Protein AF-A0A9X0D881-F1 (afdb_monomer)

Foldseek 3Di:
DDDDDDDPPPPPPPPPPLPLAQWDKDWFKWKFFLLQPADAPGQTWFDDAWFIFGRDDPPDLRRIWMKIWHWDADPNDTWIKIWTQTPVQWTWFADPPQQFITTHHDPDGPVPDRDPVVCCVPPQRRMWTFAALDVPHLKTFTWRSDDPATFTWFAHNNRHTDRRRPDDGPDSRGIIGMD

Structure (mmCIF, N/CA/C/O backbone):
data_AF-A0A9X0D881-F1
#
_entry.id   AF-A0A9X0D881-F1
#
loop_
_atom_site.group_PDB
_atom_site.id
_atom_site.type_symbol
_atom_site.label_atom_id
_atom_site.label_alt_id
_atom_site.label_comp_id
_atom_site.label_asym_id
_atom_site.label_entity_id
_atom_site.label_seq_id
_atom_site.pdbx_PDB_ins_code
_atom_site.Cartn_x
_atom_site.Cartn_y
_atom_site.Cartn_z
_atom_site.occupancy
_atom_site.B_iso_or_equiv
_atom_site.auth_seq_id
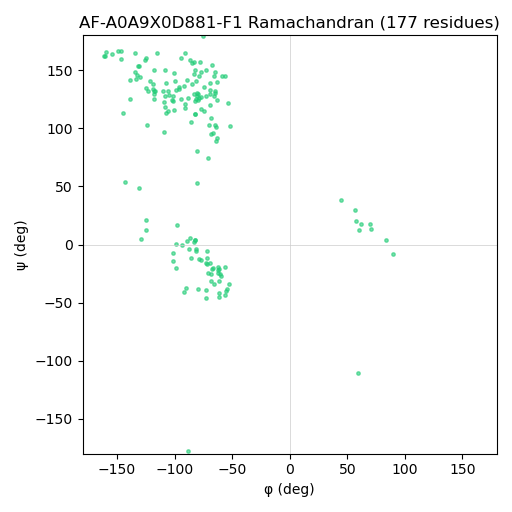_atom_site.auth_comp_id
_atom_site.auth_asym_id
_atom_site.auth_atom_id
_atom_site.pdbx_PDB_model_num
ATOM 1 N N . MET A 1 1 ? 51.582 -43.879 -13.935 1.00 40.81 1 MET A N 1
ATOM 2 C CA . MET A 1 1 ? 51.213 -42.459 -14.083 1.00 40.81 1 MET A CA 1
ATOM 3 C C . MET A 1 1 ? 49.811 -42.409 -14.650 1.00 40.81 1 MET A C 1
ATOM 5 O O . MET A 1 1 ? 49.608 -42.836 -15.779 1.00 40.81 1 MET A O 1
ATOM 9 N N . GLU A 1 2 ? 48.855 -42.000 -13.819 1.00 33.28 2 GLU A N 1
ATOM 10 C CA . GLU A 1 2 ? 47.549 -41.492 -14.251 1.00 33.28 2 GLU A CA 1
ATOM 11 C C . GLU A 1 2 ? 47.730 -40.155 -14.975 1.00 33.28 2 GLU A C 1
ATOM 13 O O . GLU A 1 2 ? 48.651 -39.425 -14.622 1.00 33.28 2 GLU A O 1
ATOM 18 N N . VAL A 1 3 ? 46.798 -39.806 -15.869 1.00 34.75 3 VAL A N 1
ATOM 19 C CA . VAL A 1 3 ? 45.919 -38.643 -15.642 1.00 34.75 3 VAL A CA 1
ATOM 20 C C . VAL A 1 3 ? 44.540 -38.968 -16.230 1.00 34.75 3 VAL A C 1
ATOM 22 O O . VAL A 1 3 ? 44.390 -39.129 -17.440 1.00 34.75 3 VAL A O 1
ATOM 25 N N . LYS A 1 4 ? 43.529 -39.098 -15.365 1.00 35.69 4 LYS A N 1
ATOM 26 C CA . LYS A 1 4 ? 42.112 -39.071 -15.750 1.00 35.69 4 LYS A CA 1
ATOM 27 C C . LYS A 1 4 ? 41.702 -37.611 -15.925 1.00 35.69 4 LYS A C 1
ATOM 29 O O . LYS A 1 4 ? 41.938 -36.800 -15.035 1.00 35.69 4 LYS A O 1
ATOM 34 N N . HIS A 1 5 ? 41.081 -37.287 -17.054 1.00 36.72 5 HIS A N 1
ATOM 35 C CA . HIS A 1 5 ? 40.406 -36.007 -17.232 1.00 36.72 5 HIS A CA 1
ATOM 36 C C . HIS A 1 5 ? 39.153 -35.981 -16.353 1.00 36.72 5 HIS A C 1
ATOM 38 O O . HIS A 1 5 ? 38.143 -36.601 -16.678 1.00 36.72 5 HIS A O 1
ATOM 44 N N . THR A 1 6 ? 39.237 -35.276 -15.230 1.00 34.41 6 THR A N 1
ATOM 45 C CA . THR A 1 6 ? 38.077 -34.911 -14.419 1.00 34.41 6 THR A CA 1
ATOM 46 C C . THR A 1 6 ? 37.459 -33.665 -15.039 1.00 34.41 6 THR A C 1
ATOM 48 O O . THR A 1 6 ? 38.072 -32.600 -15.061 1.00 34.41 6 THR A O 1
ATOM 51 N N . THR A 1 7 ? 36.263 -33.804 -15.599 1.00 37.78 7 THR A N 1
ATOM 52 C CA . THR A 1 7 ? 35.436 -32.675 -16.021 1.00 37.78 7 THR A CA 1
ATOM 53 C C . THR A 1 7 ? 34.980 -31.946 -14.757 1.00 37.78 7 THR A C 1
ATOM 55 O O . THR A 1 7 ? 34.187 -32.485 -13.988 1.00 37.78 7 THR A O 1
ATOM 58 N N . GLU A 1 8 ? 35.519 -30.752 -14.499 1.00 37.03 8 GLU A N 1
ATOM 59 C CA . GLU A 1 8 ? 35.014 -29.867 -13.448 1.00 37.03 8 GLU A CA 1
ATOM 60 C C . GLU A 1 8 ? 33.589 -29.439 -13.808 1.00 37.03 8 GLU A C 1
ATOM 62 O O . GLU A 1 8 ? 33.369 -28.545 -14.628 1.00 37.03 8 GLU A O 1
ATOM 67 N N . ASN A 1 9 ? 32.610 -30.084 -13.178 1.00 39.31 9 ASN A N 1
ATOM 68 C CA . ASN A 1 9 ? 31.270 -29.539 -13.060 1.00 39.31 9 ASN A CA 1
ATOM 69 C C . ASN A 1 9 ? 31.380 -28.330 -12.122 1.00 39.31 9 ASN A C 1
ATOM 71 O O . ASN A 1 9 ? 31.396 -28.472 -10.900 1.00 39.31 9 ASN A O 1
ATOM 75 N N . LYS A 1 10 ? 31.527 -27.130 -12.692 1.00 38.00 10 LYS A N 1
ATOM 76 C CA . LYS A 1 10 ? 31.297 -25.879 -11.965 1.00 38.00 10 LYS A CA 1
ATOM 77 C C . LYS A 1 10 ? 29.796 -25.745 -11.727 1.00 38.00 10 LYS A C 1
ATOM 79 O O . LYS A 1 10 ? 29.130 -24.939 -12.369 1.00 38.00 10 LYS A O 1
ATOM 84 N N . ASP A 1 11 ? 29.284 -26.539 -10.791 1.00 41.41 11 ASP A N 1
ATOM 85 C CA . ASP A 1 11 ? 28.086 -26.180 -10.047 1.00 41.41 11 ASP A CA 1
ATOM 86 C C . ASP A 1 11 ? 28.449 -24.926 -9.252 1.00 41.41 11 ASP A C 1
ATOM 88 O O . ASP A 1 11 ? 28.987 -24.975 -8.145 1.00 41.41 11 ASP A O 1
ATOM 92 N N . THR A 1 12 ? 28.239 -23.767 -9.873 1.00 42.84 12 THR A N 1
ATOM 93 C CA . THR A 1 12 ? 28.229 -22.492 -9.176 1.00 42.84 12 THR A CA 1
ATOM 94 C C . THR A 1 12 ? 27.065 -22.535 -8.201 1.00 42.84 12 THR A C 1
ATOM 96 O O . THR A 1 12 ? 25.928 -22.199 -8.526 1.00 42.84 12 THR A O 1
ATOM 99 N N . VAL A 1 13 ? 27.358 -22.977 -6.979 1.00 44.69 13 VAL A N 1
ATOM 100 C CA . VAL A 1 13 ? 26.517 -22.734 -5.814 1.00 44.69 13 VAL A CA 1
ATOM 101 C C . VAL A 1 13 ? 26.277 -21.226 -5.780 1.00 44.69 13 VAL A C 1
ATOM 103 O O . VAL A 1 13 ? 27.169 -20.455 -5.429 1.00 44.69 13 VAL A O 1
ATOM 106 N N . ARG A 1 14 ? 25.090 -20.784 -6.212 1.00 41.22 14 ARG A N 1
ATOM 107 C CA . ARG A 1 14 ? 24.616 -19.428 -5.946 1.00 41.22 14 ARG A CA 1
ATOM 108 C C . ARG A 1 14 ? 24.408 -19.354 -4.444 1.00 41.22 14 ARG A C 1
ATOM 110 O O . ARG A 1 14 ? 23.382 -19.792 -3.931 1.00 41.22 14 ARG A O 1
ATOM 117 N N . ILE A 1 15 ? 25.414 -18.852 -3.745 1.00 47.34 15 ILE A N 1
ATOM 118 C CA . ILE A 1 15 ? 25.256 -18.404 -2.372 1.00 47.34 15 ILE A CA 1
ATOM 119 C C . ILE A 1 15 ? 24.295 -17.215 -2.458 1.00 47.34 15 ILE A C 1
ATOM 121 O O . ILE A 1 15 ? 24.667 -16.149 -2.936 1.00 47.34 15 ILE A O 1
ATOM 125 N N . ILE A 1 16 ? 23.029 -17.422 -2.095 1.00 48.31 16 ILE A N 1
ATOM 126 C CA . ILE A 1 16 ? 22.075 -16.328 -1.909 1.00 48.31 16 ILE A CA 1
ATOM 127 C C . ILE A 1 16 ? 22.371 -15.771 -0.513 1.00 48.31 16 ILE A C 1
ATOM 129 O O . ILE A 1 16 ? 21.729 -16.169 0.452 1.00 48.31 16 ILE A O 1
ATOM 133 N N . ASP A 1 17 ? 23.402 -14.935 -0.373 1.00 56.41 17 ASP A N 1
ATOM 134 C CA . ASP A 1 17 ? 23.728 -14.290 0.913 1.00 56.41 17 ASP A CA 1
ATOM 135 C C . ASP A 1 17 ? 22.961 -12.972 1.140 1.00 56.41 17 ASP A C 1
ATOM 137 O O . ASP A 1 17 ? 23.190 -12.288 2.134 1.00 56.41 17 ASP A O 1
ATOM 141 N N . HIS A 1 18 ? 22.034 -12.627 0.237 1.00 54.06 18 HIS A N 1
ATOM 142 C CA . HIS A 1 18 ? 21.266 -11.376 0.230 1.00 54.06 18 HIS A CA 1
ATOM 143 C C . HIS A 1 18 ? 22.107 -10.086 0.123 1.00 54.06 18 HIS A C 1
ATOM 145 O O . HIS A 1 18 ? 21.544 -9.004 0.283 1.00 54.06 18 HIS A O 1
ATOM 151 N N . SER A 1 19 ? 23.405 -10.161 -0.200 1.00 59.12 19 SER A N 1
ATOM 152 C CA . SER A 1 19 ? 24.255 -8.974 -0.413 1.00 59.12 19 SER A 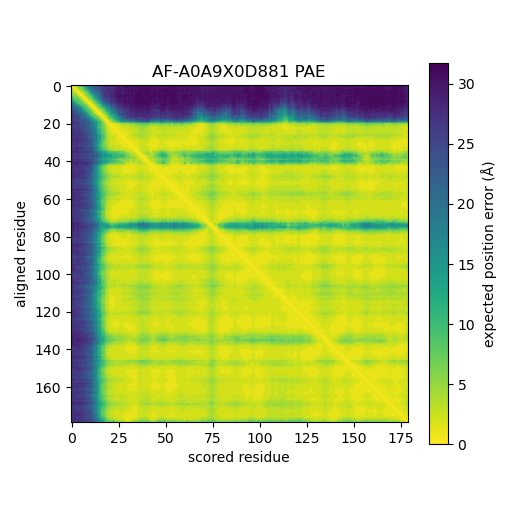CA 1
ATOM 153 C C . SER A 1 19 ? 23.788 -8.094 -1.579 1.00 59.12 19 SER A C 1
ATOM 155 O O . SER A 1 19 ? 23.996 -6.885 -1.543 1.00 59.12 19 SER A O 1
ATOM 157 N N . ASP A 1 20 ? 23.066 -8.675 -2.543 1.00 71.88 20 ASP A N 1
ATOM 158 C CA . ASP A 1 20 ? 22.513 -7.992 -3.721 1.00 71.88 20 ASP A CA 1
ATOM 159 C C . ASP A 1 20 ? 21.031 -7.586 -3.564 1.00 71.88 20 ASP A C 1
ATOM 161 O O . ASP A 1 20 ? 20.333 -7.352 -4.554 1.00 71.88 20 ASP A O 1
ATOM 165 N N . ARG A 1 21 ? 20.485 -7.562 -2.338 1.00 88.06 21 ARG A N 1
ATOM 166 C CA . ARG A 1 21 ? 19.074 -7.200 -2.133 1.00 88.06 21 ARG A CA 1
ATOM 167 C C . ARG A 1 21 ? 18.872 -5.683 -2.242 1.00 88.06 21 ARG A C 1
ATOM 169 O O . ARG A 1 21 ? 19.335 -4.930 -1.394 1.00 88.06 21 ARG A O 1
ATOM 176 N N . GLU A 1 22 ? 18.100 -5.252 -3.240 1.00 93.69 22 GLU A N 1
ATOM 177 C CA . GLU A 1 22 ? 17.806 -3.837 -3.547 1.00 93.69 22 GLU A CA 1
ATOM 178 C C . GLU A 1 22 ? 16.876 -3.167 -2.526 1.00 93.69 22 GLU A C 1
ATOM 180 O O . GLU A 1 22 ? 16.845 -1.947 -2.375 1.00 93.69 22 GLU A O 1
ATOM 185 N N . TRP A 1 23 ? 16.074 -3.975 -1.844 1.00 95.81 23 TRP A N 1
ATOM 186 C CA . TRP A 1 23 ? 15.029 -3.516 -0.945 1.00 95.81 23 TRP A CA 1
ATOM 187 C C . TRP A 1 23 ? 15.586 -3.104 0.424 1.00 95.81 23 TRP A C 1
ATOM 189 O O . TRP A 1 23 ? 16.144 -3.930 1.153 1.00 95.81 23 TRP A O 1
ATOM 199 N N . ASN A 1 24 ? 15.305 -1.871 0.837 1.00 95.44 24 ASN A N 1
ATOM 200 C CA . ASN A 1 24 ? 15.411 -1.431 2.225 1.00 95.44 24 ASN A CA 1
ATOM 201 C C . ASN A 1 24 ? 14.165 -1.883 3.004 1.00 95.44 24 ASN A C 1
ATOM 203 O O . ASN A 1 24 ? 13.044 -1.671 2.547 1.00 95.44 24 ASN A O 1
ATOM 207 N N . THR A 1 25 ? 14.349 -2.507 4.165 1.00 96.06 25 THR A N 1
ATOM 208 C CA . THR A 1 25 ? 13.253 -3.043 4.978 1.00 96.06 25 THR A CA 1
ATOM 209 C C . THR A 1 25 ? 13.196 -2.349 6.331 1.00 96.06 25 THR A C 1
ATOM 211 O O . THR A 1 25 ? 14.197 -2.327 7.044 1.00 96.06 25 THR A O 1
ATOM 214 N N . MET A 1 26 ? 12.016 -1.865 6.715 1.00 96.12 26 MET A N 1
ATOM 215 C CA . MET A 1 26 ? 11.744 -1.387 8.072 1.00 96.12 26 MET A CA 1
ATOM 216 C C . MET A 1 26 ? 10.643 -2.231 8.704 1.00 96.12 26 MET A C 1
ATOM 218 O O . MET A 1 26 ? 9.565 -2.368 8.132 1.00 96.12 26 MET A O 1
ATOM 222 N N . ASP A 1 27 ? 10.919 -2.795 9.877 1.00 95.81 27 ASP A N 1
ATOM 223 C CA . ASP A 1 27 ? 9.964 -3.587 10.652 1.00 95.81 27 ASP A CA 1
ATOM 224 C C . ASP A 1 27 ? 9.172 -2.719 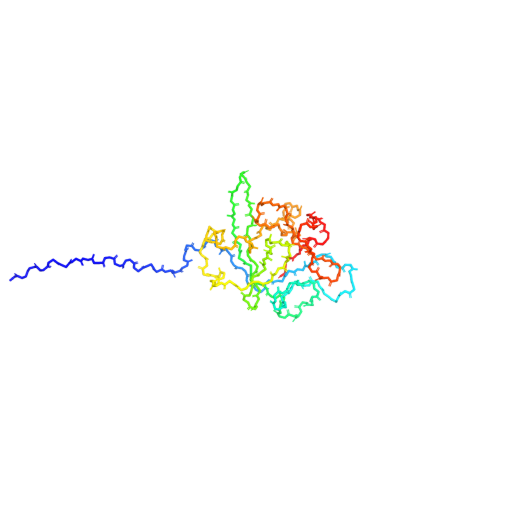11.643 1.00 95.81 27 ASP A C 1
ATOM 226 O O . ASP A 1 27 ? 9.577 -1.605 11.981 1.00 95.81 27 ASP A O 1
ATOM 230 N N . HIS A 1 28 ? 8.071 -3.274 12.159 1.00 95.00 28 HIS A N 1
ATOM 231 C CA . HIS A 1 28 ? 7.250 -2.694 13.234 1.00 95.00 28 HIS A CA 1
ATOM 232 C C . HIS A 1 28 ? 6.719 -1.281 12.945 1.00 95.00 28 HIS A C 1
ATOM 234 O O . HIS A 1 28 ? 6.501 -0.507 13.869 1.00 95.00 28 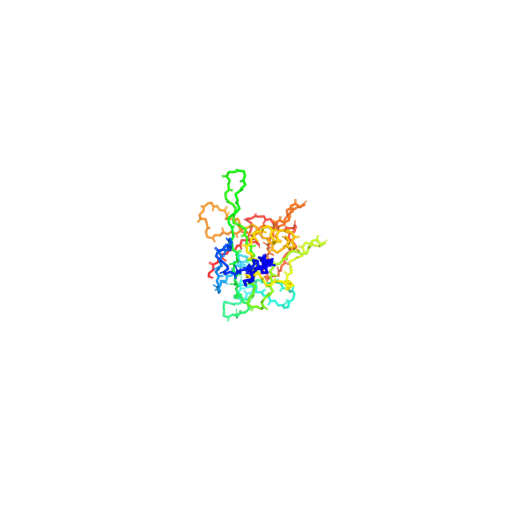HIS A O 1
ATOM 240 N N . GLN A 1 29 ? 6.497 -0.965 11.670 1.00 97.50 29 GLN A N 1
ATOM 241 C CA . GLN A 1 29 ? 5.918 0.300 11.233 1.00 97.50 29 GLN A CA 1
ATOM 242 C C . GLN A 1 29 ? 4.404 0.279 11.421 1.00 97.50 29 GLN A C 1
ATOM 244 O O . GLN A 1 29 ? 3.758 -0.748 11.192 1.00 97.50 29 GLN A O 1
ATOM 249 N N . GLN A 1 30 ? 3.824 1.418 11.769 1.00 97.94 30 GLN A N 1
ATOM 250 C CA . GLN A 1 30 ? 2.382 1.612 11.805 1.00 97.94 30 GLN A CA 1
ATOM 251 C C . GLN A 1 30 ? 1.973 2.676 10.789 1.00 97.94 30 GLN A C 1
ATOM 253 O O . GLN A 1 30 ? 2.565 3.748 10.716 1.00 97.94 30 GLN A O 1
ATOM 258 N N . LEU A 1 31 ? 0.945 2.379 9.994 1.00 98.12 31 LEU A N 1
ATOM 259 C CA . LEU A 1 31 ? 0.373 3.316 9.027 1.00 98.12 31 LEU A CA 1
ATOM 260 C C . LEU A 1 31 ? -0.912 3.897 9.601 1.00 98.12 31 LEU A C 1
ATOM 262 O O . LEU A 1 31 ? -1.825 3.141 9.936 1.00 98.12 31 LEU A O 1
ATOM 266 N N . VAL A 1 32 ? -0.991 5.220 9.704 1.00 97.69 32 VAL A N 1
ATOM 267 C CA . VAL A 1 32 ? -2.160 5.922 10.249 1.00 97.69 32 VAL A CA 1
ATOM 268 C C . VAL A 1 32 ? -2.867 6.642 9.114 1.00 97.69 32 VAL A C 1
ATOM 270 O O . VAL A 1 32 ? -2.244 7.440 8.423 1.00 97.69 32 VAL A O 1
ATOM 273 N N . SER A 1 33 ? -4.146 6.346 8.892 1.00 97.38 33 SER A N 1
ATOM 274 C CA . SER A 1 33 ? -4.977 7.078 7.933 1.00 97.38 33 SER A CA 1
ATOM 275 C C . SER A 1 33 ? -5.360 8.439 8.506 1.00 97.38 33 SER A C 1
ATOM 277 O O . SER A 1 33 ? -5.778 8.529 9.653 1.00 97.38 33 SER A O 1
ATOM 279 N N . MET A 1 34 ? -5.264 9.492 7.697 1.00 96.56 34 MET A N 1
ATOM 280 C CA . MET A 1 34 ? -5.608 10.857 8.108 1.00 96.56 34 MET A CA 1
ATOM 281 C C . MET A 1 34 ? -7.111 11.163 8.004 1.00 96.56 34 MET A C 1
ATOM 283 O O . MET A 1 34 ? -7.536 12.280 8.306 1.00 96.56 34 MET A O 1
ATOM 287 N N . ASN A 1 35 ? -7.950 10.199 7.605 1.00 95.00 35 ASN A N 1
ATOM 288 C CA . ASN A 1 35 ? -9.405 10.374 7.554 1.00 95.00 35 ASN A CA 1
ATOM 289 C C . ASN A 1 35 ? -10.057 10.212 8.941 1.00 95.00 35 ASN A C 1
ATOM 291 O O . ASN A 1 35 ? -10.986 9.429 9.139 1.00 95.00 35 ASN A O 1
ATOM 295 N N . GLU A 1 36 ? -9.552 10.969 9.916 1.00 89.25 36 GLU A N 1
ATOM 296 C CA . GLU A 1 36 ? -9.790 10.765 11.352 1.00 89.25 36 GLU A CA 1
ATOM 297 C C . GLU A 1 36 ? -11.114 11.353 11.868 1.00 89.25 36 GLU A C 1
ATOM 299 O O . GLU A 1 36 ? -11.413 11.349 13.057 1.00 89.25 36 GLU A O 1
ATOM 304 N N . THR A 1 37 ? -11.932 11.904 10.974 1.00 85.12 37 THR A N 1
ATOM 305 C CA . THR A 1 37 ? -13.134 12.668 11.351 1.00 85.12 37 THR A CA 1
ATOM 306 C C . THR A 1 37 ? -14.349 11.797 11.686 1.00 85.12 37 THR A C 1
ATOM 308 O O . THR A 1 37 ? -15.394 12.322 12.070 1.00 85.12 37 THR A O 1
ATOM 311 N N . GLY A 1 38 ? -14.236 10.477 11.527 1.00 81.88 38 GLY A N 1
ATOM 312 C CA . GLY A 1 38 ? -15.321 9.535 11.783 1.00 81.88 38 GLY A CA 1
ATOM 313 C C . GLY A 1 38 ? -15.422 9.026 13.223 1.00 81.88 38 GLY A C 1
ATOM 314 O O . GLY A 1 38 ? -14.657 9.421 14.098 1.00 81.88 38 GLY A O 1
ATOM 315 N N . PRO A 1 39 ? -16.383 8.125 13.494 1.00 87.00 39 PRO A N 1
ATOM 316 C CA . PRO A 1 39 ? -16.721 7.684 14.849 1.00 87.00 39 PRO A CA 1
ATOM 317 C C . PRO A 1 39 ? -15.804 6.579 15.405 1.00 87.00 39 PRO A C 1
ATOM 319 O O . PRO A 1 39 ? -16.084 6.041 16.479 1.00 87.00 39 PRO A O 1
ATOM 322 N N . VAL A 1 40 ? -14.761 6.173 14.675 1.00 90.94 40 VAL A N 1
ATOM 323 C CA . VAL A 1 40 ? -13.899 5.050 15.071 1.00 90.94 40 VAL A CA 1
ATOM 324 C C . VAL A 1 40 ? -12.837 5.474 16.080 1.00 90.94 40 VAL A C 1
ATOM 326 O O . VAL A 1 40 ? -12.393 6.613 16.108 1.00 90.94 40 VAL A O 1
ATOM 329 N N . GLN A 1 41 ? -12.442 4.538 16.944 1.00 84.56 41 GLN A N 1
ATO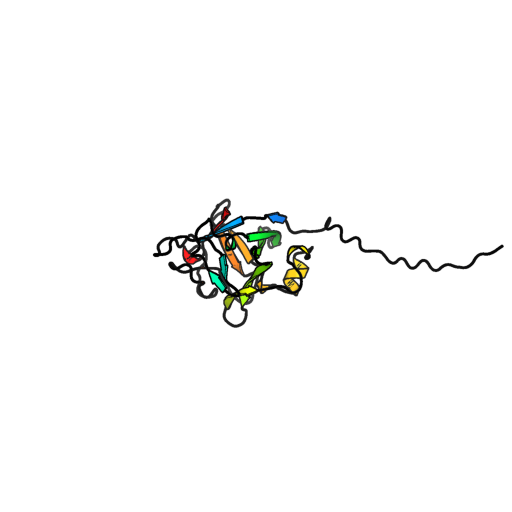M 330 C CA . GLN A 1 41 ? -11.552 4.823 18.077 1.00 84.56 41 GLN A CA 1
ATOM 331 C C . GLN A 1 41 ? -10.070 4.936 17.698 1.00 84.56 41 GLN A C 1
ATOM 333 O O . GLN A 1 41 ? -9.260 5.358 18.522 1.00 84.56 41 GLN A O 1
ATOM 338 N N . GLY A 1 42 ? -9.696 4.531 16.488 1.00 91.81 42 GLY A N 1
ATOM 339 C CA . GLY A 1 42 ? -8.343 4.674 15.977 1.00 91.81 42 GLY A CA 1
ATOM 340 C C . GLY A 1 42 ? -8.325 4.595 14.460 1.00 91.81 42 GLY A C 1
ATOM 341 O O . GLY A 1 42 ? -9.305 4.172 13.854 1.00 91.81 42 GLY A O 1
ATOM 342 N N . HIS A 1 43 ? -7.209 5.007 13.867 1.00 96.19 43 HIS A N 1
ATOM 343 C CA . HIS A 1 43 ? -7.052 5.135 12.416 1.00 96.19 43 HIS A CA 1
ATOM 344 C C . HIS A 1 43 ? -5.859 4.338 11.885 1.00 96.19 43 HIS A C 1
ATOM 346 O O . HIS A 1 43 ? -5.321 4.611 10.814 1.00 96.19 43 HIS A O 1
ATOM 352 N N . TYR A 1 44 ? -5.423 3.341 12.656 1.00 98.00 44 TYR A N 1
ATOM 353 C CA . TYR A 1 44 ? -4.280 2.511 12.316 1.00 98.00 44 TYR A CA 1
ATOM 354 C C . TYR A 1 44 ? -4.715 1.449 11.315 1.00 98.00 44 TYR A C 1
ATOM 356 O O . TYR A 1 44 ? -5.692 0.722 11.539 1.00 98.00 44 TYR A O 1
ATOM 364 N N . MET A 1 45 ? -3.982 1.361 10.209 1.00 98.31 45 MET A N 1
ATOM 365 C CA . MET A 1 45 ? -4.192 0.333 9.206 1.00 98.31 45 MET A CA 1
ATOM 366 C C . MET A 1 45 ? -3.912 -1.041 9.814 1.00 98.31 45 MET A C 1
ATOM 368 O O . MET A 1 45 ? -2.969 -1.201 10.585 1.00 98.31 45 MET A O 1
ATOM 372 N N . TRP A 1 46 ? -4.721 -2.039 9.481 1.00 98.25 46 TRP A N 1
ATOM 373 C CA . TRP A 1 46 ? -4.553 -3.415 9.933 1.00 98.25 46 TRP A CA 1
ATOM 374 C C . TRP A 1 46 ? -5.180 -4.400 8.949 1.00 98.25 46 TRP A C 1
ATOM 376 O O . TRP A 1 46 ? -5.970 -4.031 8.078 1.00 98.25 46 TRP A O 1
ATOM 386 N N . VAL A 1 47 ? -4.806 -5.670 9.090 1.00 98.44 47 VAL A N 1
ATOM 387 C CA . VAL A 1 47 ? -5.313 -6.767 8.262 1.00 98.44 47 VAL A CA 1
ATOM 388 C C . VAL A 1 47 ? -6.211 -7.681 9.088 1.00 98.44 47 VAL A C 1
ATOM 390 O O . VAL A 1 47 ? -5.817 -8.138 10.164 1.00 98.44 47 VAL A O 1
ATOM 393 N N . ASP A 1 48 ? -7.386 -8.007 8.547 1.00 96.94 48 ASP A N 1
ATOM 394 C CA . ASP A 1 48 ? -8.259 -9.057 9.067 1.00 96.94 48 ASP A CA 1
ATOM 395 C C . ASP A 1 48 ? -8.575 -10.097 7.992 1.00 96.94 48 ASP A C 1
ATOM 397 O O . ASP A 1 48 ? -9.369 -9.877 7.074 1.00 96.94 48 ASP A O 1
ATOM 401 N N . GLY A 1 49 ? -7.908 -11.249 8.075 1.00 95.94 49 GLY A N 1
ATOM 402 C CA . GLY A 1 49 ? -8.005 -12.278 7.046 1.00 95.94 49 GLY A CA 1
ATOM 403 C C . GLY A 1 49 ? -7.549 -11.750 5.683 1.00 95.94 49 GLY A C 1
ATOM 404 O O . GLY A 1 49 ? -6.366 -11.511 5.478 1.00 95.94 49 GLY A O 1
ATOM 405 N N . LYS A 1 50 ? -8.490 -11.597 4.744 1.00 97.12 50 LYS A N 1
ATOM 406 C CA . LYS A 1 50 ? -8.234 -11.089 3.381 1.00 97.12 50 LYS A CA 1
ATOM 407 C C . LYS A 1 50 ? -8.558 -9.602 3.212 1.00 97.12 50 LYS A C 1
ATOM 409 O O . LYS A 1 50 ? -8.424 -9.082 2.107 1.00 97.12 50 LYS A O 1
ATOM 414 N N . SER A 1 51 ? -9.005 -8.935 4.268 1.00 97.88 51 SER A N 1
ATOM 415 C CA . SER A 1 51 ? -9.456 -7.547 4.229 1.00 97.88 51 SER A CA 1
ATOM 416 C C . SER A 1 51 ? -8.453 -6.628 4.918 1.00 97.88 51 SER A C 1
ATOM 418 O O . SER A 1 51 ? -7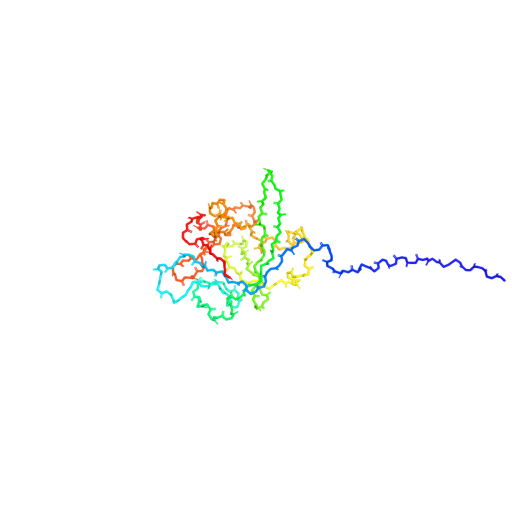.750 -7.039 5.843 1.00 97.88 51 SER A O 1
ATOM 420 N N . VAL A 1 52 ? -8.397 -5.379 4.460 1.00 98.44 52 VAL A N 1
ATOM 421 C CA . VAL A 1 52 ? -7.564 -4.317 5.033 1.00 98.44 52 VAL A CA 1
ATOM 422 C C . VAL A 1 52 ? -8.486 -3.206 5.516 1.00 98.44 52 VAL A C 1
ATOM 424 O O . VAL A 1 52 ? -9.384 -2.804 4.782 1.00 98.44 52 VAL A O 1
ATOM 427 N N . PHE A 1 53 ? -8.260 -2.712 6.726 1.00 98.19 53 PHE A N 1
ATOM 428 C CA . PHE A 1 53 ? -9.047 -1.650 7.357 1.00 98.19 53 PHE A CA 1
ATOM 429 C C . PHE A 1 53 ? -8.117 -0.616 7.989 1.00 98.19 53 PHE A C 1
ATOM 431 O O . PHE A 1 53 ? -6.950 -0.910 8.225 1.00 98.19 53 PHE A O 1
ATOM 438 N N . ALA A 1 54 ? -8.642 0.560 8.323 1.00 97.56 54 ALA A N 1
ATOM 439 C CA . ALA A 1 54 ? -7.943 1.629 9.035 1.00 97.56 54 ALA A CA 1
ATOM 440 C C . ALA A 1 54 ? -8.776 2.164 10.209 1.00 97.56 54 ALA A C 1
ATOM 442 O O . ALA A 1 54 ? -8.986 3.364 10.343 1.00 97.56 54 ALA A O 1
ATOM 443 N N . ASN A 1 55 ? -9.298 1.258 11.038 1.00 97.00 55 ASN A N 1
ATOM 444 C CA . ASN A 1 55 ? -10.099 1.582 12.226 1.00 97.00 55 ASN A CA 1
ATOM 445 C C . ASN A 1 55 ? -9.558 0.969 13.531 1.00 97.00 55 ASN A C 1
ATOM 447 O O . ASN A 1 55 ? -10.257 0.932 14.547 1.00 97.00 55 ASN A O 1
ATOM 451 N N . ALA A 1 56 ? -8.328 0.447 13.512 1.00 97.06 56 ALA A N 1
ATOM 452 C CA . ALA A 1 56 ? -7.704 -0.109 14.705 1.00 97.06 56 ALA A CA 1
ATOM 453 C C . ALA A 1 56 ? -7.058 0.982 15.566 1.00 97.06 56 ALA A C 1
ATOM 455 O O . ALA A 1 56 ? -6.677 2.049 15.088 1.00 97.06 56 ALA A O 1
ATOM 456 N N . ILE A 1 57 ? -6.893 0.673 16.851 1.00 96.44 57 ILE A N 1
ATOM 457 C CA . ILE A 1 57 ? -6.089 1.453 17.797 1.00 96.44 57 ILE A CA 1
ATOM 458 C C . ILE A 1 57 ? -4.614 1.027 17.749 1.00 96.44 57 ILE A C 1
ATOM 460 O O . ILE A 1 57 ? -4.303 -0.106 17.376 1.00 96.44 57 ILE A O 1
ATOM 464 N N . SER A 1 58 ? -3.714 1.902 18.202 1.00 94.25 58 SER A N 1
ATOM 465 C CA . SER A 1 58 ? -2.255 1.706 18.128 1.00 94.25 58 SER A CA 1
ATOM 466 C C . SER A 1 58 ? -1.731 0.461 18.849 1.00 94.25 58 SER A C 1
ATOM 468 O O . SER A 1 58 ? -0.704 -0.087 18.467 1.00 94.25 58 SER A O 1
ATOM 470 N N . THR A 1 59 ? -2.421 -0.016 19.886 1.00 95.50 59 THR A N 1
ATOM 471 C CA . THR A 1 59 ? -2.000 -1.190 20.668 1.00 95.50 59 THR A CA 1
ATOM 472 C C . THR A 1 59 ? -2.368 -2.524 20.013 1.00 95.50 59 THR A C 1
ATOM 474 O O . THR A 1 59 ? -1.983 -3.581 20.514 1.00 95.50 59 THR A O 1
ATOM 477 N N . ASN A 1 60 ? -3.102 -2.509 18.895 1.00 95.62 60 ASN A N 1
ATOM 478 C CA . ASN A 1 60 ? -3.437 -3.716 18.150 1.00 95.62 60 ASN A CA 1
ATOM 479 C C . ASN A 1 60 ? -2.211 -4.217 17.371 1.00 95.62 60 ASN A C 1
ATOM 481 O O . ASN A 1 60 ? -1.768 -3.581 16.421 1.00 95.62 60 ASN A O 1
ATOM 485 N N . ASN A 1 61 ? -1.693 -5.397 17.708 1.00 95.50 61 ASN A N 1
ATOM 486 C CA . ASN A 1 61 ? -0.524 -5.990 17.047 1.00 95.50 61 ASN A CA 1
ATOM 487 C C . ASN A 1 61 ? -0.721 -6.298 15.545 1.00 95.50 61 ASN A C 1
ATOM 489 O O . ASN A 1 61 ? 0.263 -6.413 14.809 1.00 95.50 61 ASN A O 1
ATOM 493 N N . LYS A 1 62 ? -1.969 -6.390 15.064 1.00 97.31 62 LYS A N 1
ATOM 494 C CA . LYS A 1 62 ? -2.293 -6.523 13.634 1.00 97.31 62 LYS A CA 1
ATOM 495 C C . LYS A 1 62 ? -2.055 -5.231 12.843 1.00 97.31 62 LYS A C 1
ATOM 497 O O . LYS A 1 62 ? -2.193 -5.252 11.624 1.00 97.31 62 LYS A O 1
ATOM 502 N N . THR A 1 63 ? -1.710 -4.128 13.507 1.00 97.94 63 THR A N 1
ATOM 503 C CA . THR A 1 63 ? -1.348 -2.852 12.861 1.00 97.94 63 THR A CA 1
ATOM 504 C C . THR A 1 63 ? 0.133 -2.747 12.511 1.00 97.94 63 THR A C 1
ATOM 506 O O . THR A 1 63 ? 0.550 -1.761 11.916 1.00 97.94 63 THR A O 1
ATOM 509 N N . LEU A 1 64 ? 0.937 -3.744 12.890 1.00 98.19 64 LEU A N 1
ATOM 510 C CA . LEU A 1 64 ? 2.367 -3.753 12.617 1.00 98.19 64 LEU A CA 1
ATOM 511 C C . LEU A 1 64 ? 2.621 -4.224 11.187 1.00 98.19 64 LEU A C 1
ATOM 513 O O . LEU A 1 64 ? 2.208 -5.320 10.796 1.00 98.19 64 LEU A O 1
ATOM 517 N N . PHE A 1 65 ? 3.337 -3.400 10.436 1.00 98.44 65 PHE A N 1
ATOM 518 C CA . PHE A 1 65 ? 3.789 -3.679 9.087 1.00 98.44 65 PHE A CA 1
ATOM 519 C C . PHE A 1 65 ? 5.310 -3.689 9.018 1.00 98.44 65 PHE A C 1
ATOM 521 O O . PHE A 1 65 ? 6.017 -2.983 9.737 1.00 98.44 65 PHE A O 1
ATOM 528 N N . LYS A 1 66 ? 5.800 -4.493 8.092 1.00 98.00 66 LYS A N 1
ATOM 529 C CA . LYS A 1 66 ? 7.125 -4.411 7.525 1.00 98.00 66 LYS A CA 1
ATOM 530 C C . LYS A 1 66 ? 7.000 -3.763 6.150 1.00 98.00 66 LYS A C 1
ATOM 532 O O . LYS A 1 66 ? 6.226 -4.219 5.307 1.00 98.00 66 LYS A O 1
ATOM 537 N N . THR A 1 67 ? 7.731 -2.680 5.926 1.00 97.81 67 THR A N 1
ATOM 538 C CA . THR A 1 67 ? 7.751 -1.981 4.638 1.00 97.81 67 THR A CA 1
ATOM 539 C C . THR A 1 67 ? 9.016 -2.360 3.883 1.00 97.81 67 THR A C 1
ATOM 541 O O . THR A 1 67 ? 10.118 -2.267 4.417 1.00 97.81 67 THR A O 1
ATOM 544 N N . HIS A 1 68 ? 8.872 -2.801 2.634 1.00 97.94 68 HIS A N 1
ATOM 545 C CA . HIS A 1 68 ? 10.002 -3.038 1.734 1.00 97.94 68 HIS A CA 1
ATOM 546 C C . HIS A 1 68 ? 10.020 -1.945 0.689 1.00 97.94 68 HIS A C 1
ATOM 548 O O . HIS A 1 68 ? 9.104 -1.882 -0.123 1.00 97.94 68 HIS A O 1
ATOM 554 N N . THR A 1 69 ? 11.043 -1.101 0.710 1.00 97.50 69 THR A N 1
ATOM 555 C CA . THR A 1 69 ? 11.137 0.088 -0.134 1.00 97.50 69 THR A CA 1
ATOM 556 C C . THR A 1 69 ? 12.350 0.012 -1.047 1.00 97.50 69 THR A C 1
ATOM 558 O O . THR A 1 69 ? 13.435 -0.372 -0.616 1.00 97.50 69 THR A O 1
ATOM 561 N N . VAL A 1 70 ? 12.180 0.416 -2.298 1.00 96.81 70 VAL A N 1
ATOM 562 C CA . VAL A 1 70 ? 13.252 0.566 -3.284 1.00 96.81 70 VAL A CA 1
ATOM 563 C C . VAL A 1 70 ? 13.074 1.898 -4.011 1.00 96.81 70 VAL A C 1
ATOM 565 O O . VAL A 1 70 ? 11.951 2.386 -4.162 1.00 96.81 70 VAL A O 1
ATOM 568 N N . LEU A 1 71 ? 14.183 2.511 -4.423 1.00 95.19 71 LEU A N 1
ATOM 569 C CA . LEU A 1 71 ? 14.155 3.712 -5.251 1.00 95.19 71 LEU A CA 1
ATOM 570 C C . LEU A 1 71 ? 14.181 3.308 -6.723 1.00 95.19 71 LEU A C 1
ATOM 572 O O . LEU A 1 71 ? 15.150 2.721 -7.195 1.00 95.19 71 LEU A O 1
ATOM 576 N N . GLU A 1 72 ? 13.119 3.646 -7.440 1.00 93.19 72 GLU A N 1
ATOM 577 C CA . GLU A 1 72 ? 13.051 3.562 -8.894 1.00 93.19 72 GLU A CA 1
ATOM 578 C C . GLU A 1 72 ? 13.374 4.940 -9.478 1.00 93.19 72 GLU A C 1
ATOM 580 O O . GLU A 1 72 ? 12.898 5.954 -8.972 1.00 93.19 72 GLU A O 1
ATOM 585 N N . PHE A 1 73 ? 14.203 4.992 -10.518 1.00 87.75 73 PHE A N 1
ATOM 586 C CA . PHE A 1 73 ? 14.524 6.233 -11.217 1.00 87.75 73 PHE A CA 1
ATOM 587 C C . PHE A 1 73 ? 13.848 6.227 -12.583 1.00 87.75 73 PHE A C 1
ATOM 589 O O . PHE A 1 73 ? 14.155 5.371 -13.412 1.00 87.75 73 PHE A O 1
ATOM 596 N N . ASP A 1 74 ? 12.951 7.182 -12.804 1.00 82.31 74 ASP A N 1
ATOM 597 C CA . ASP A 1 74 ? 12.242 7.369 -14.067 1.00 82.31 74 ASP A CA 1
ATOM 598 C C . ASP A 1 74 ? 12.150 8.862 -14.395 1.00 82.31 74 ASP A C 1
ATOM 600 O O . ASP A 1 74 ? 12.012 9.685 -13.496 1.00 82.31 74 ASP A O 1
ATOM 604 N N . GLU A 1 75 ? 12.292 9.224 -15.670 1.00 77.75 75 GLU A N 1
ATOM 605 C CA . GLU A 1 75 ? 12.174 10.609 -16.166 1.00 77.75 75 GLU A CA 1
ATOM 606 C C . GLU A 1 75 ? 12.894 11.685 -15.313 1.00 77.75 75 GLU A C 1
ATOM 608 O O . GLU A 1 75 ? 12.417 12.806 -15.146 1.00 77.75 75 GLU A O 1
ATOM 613 N N . ALA A 1 76 ? 14.082 11.359 -14.792 1.00 79.44 76 ALA A N 1
ATOM 614 C CA . ALA A 1 76 ? 14.894 12.211 -13.911 1.00 79.44 76 ALA A CA 1
ATOM 615 C C . ALA A 1 76 ? 14.360 12.431 -12.477 1.00 79.44 76 ALA A C 1
ATOM 617 O O . ALA A 1 76 ? 14.880 13.285 -11.753 1.00 79.44 76 ALA A O 1
ATOM 618 N N . ILE A 1 77 ? 13.381 11.640 -12.038 1.00 85.31 77 ILE A N 1
ATOM 619 C CA . ILE A 1 77 ? 12.771 11.688 -10.707 1.00 85.31 77 ILE A CA 1
ATOM 620 C C . ILE A 1 77 ? 12.943 10.332 -10.008 1.00 85.31 77 ILE A C 1
ATOM 622 O O . ILE A 1 77 ? 12.834 9.266 -10.613 1.00 85.31 77 ILE A O 1
ATOM 626 N N . PHE A 1 78 ? 13.229 10.368 -8.704 1.00 88.38 78 PHE A N 1
ATOM 627 C CA . PHE A 1 78 ? 13.225 9.170 -7.867 1.00 88.38 78 PHE A CA 1
ATOM 628 C C . PHE A 1 78 ? 11.829 8.917 -7.300 1.00 88.38 78 PHE A C 1
ATOM 630 O O . PHE A 1 78 ? 11.261 9.767 -6.611 1.00 88.38 78 PHE A O 1
ATOM 637 N N . HIS A 1 79 ? 11.317 7.715 -7.527 1.00 92.38 79 HIS A N 1
ATOM 638 C CA . HIS A 1 79 ? 10.078 7.211 -6.964 1.00 92.38 79 HIS A CA 1
ATOM 639 C C . HIS A 1 79 ? 10.377 6.187 -5.869 1.00 92.38 79 HIS A C 1
ATOM 641 O O . HIS A 1 79 ? 11.167 5.264 -6.060 1.00 92.38 79 HIS A O 1
ATOM 647 N N . GLN A 1 80 ? 9.721 6.324 -4.716 1.00 95.75 80 GLN A N 1
ATOM 648 C CA . GLN A 1 80 ? 9.731 5.280 -3.693 1.00 95.75 80 GLN A CA 1
ATOM 649 C C . GLN A 1 80 ? 8.679 4.235 -4.052 1.00 95.75 80 GLN A C 1
ATOM 651 O O . GLN A 1 80 ? 7.483 4.522 -4.004 1.00 95.75 80 GLN A O 1
ATOM 656 N N . VAL A 1 81 ? 9.122 3.030 -4.403 1.00 98.00 81 VAL A N 1
ATOM 657 C CA . VAL A 1 81 ? 8.244 1.875 -4.611 1.00 98.00 81 VAL A CA 1
ATOM 658 C C . VAL A 1 81 ? 8.258 1.025 -3.350 1.00 98.00 81 VAL A C 1
ATOM 660 O O . VAL A 1 81 ? 9.325 0.746 -2.807 1.00 98.00 81 VAL A O 1
ATOM 663 N N . VAL A 1 82 ? 7.082 0.617 -2.879 1.00 98.44 82 VAL A N 1
ATOM 664 C CA . VAL A 1 82 ? 6.906 -0.064 -1.599 1.00 98.44 82 VAL A CA 1
ATOM 665 C C . VAL A 1 82 ? 6.003 -1.295 -1.703 1.00 98.44 82 VAL A C 1
ATOM 667 O O . VAL A 1 82 ? 4.993 -1.281 -2.408 1.00 98.44 82 VAL A O 1
ATOM 670 N N . MET A 1 83 ? 6.357 -2.344 -0.955 1.00 98.56 83 MET A N 1
ATOM 671 C CA . MET A 1 83 ? 5.452 -3.423 -0.542 1.00 98.56 83 MET A CA 1
ATOM 672 C C . MET A 1 83 ? 5.134 -3.291 0.948 1.00 98.56 83 MET A C 1
ATOM 674 O O . MET A 1 83 ? 6.028 -3.025 1.756 1.00 98.56 83 MET A O 1
ATOM 678 N N . LEU A 1 84 ? 3.873 -3.525 1.309 1.00 98.56 84 LEU A N 1
ATOM 679 C CA . LEU A 1 84 ? 3.377 -3.439 2.683 1.00 98.56 84 LEU A CA 1
ATOM 680 C C . LEU A 1 84 ? 3.062 -4.847 3.200 1.00 98.56 84 LEU A C 1
ATOM 682 O O . LEU A 1 84 ? 1.988 -5.375 2.919 1.00 98.56 84 LEU A O 1
ATOM 686 N N . GLU A 1 85 ? 3.992 -5.461 3.931 1.00 98.50 85 GLU A N 1
ATOM 687 C CA . GLU A 1 85 ? 3.818 -6.778 4.559 1.00 98.50 85 GLU A CA 1
ATOM 688 C C . GLU A 1 85 ? 3.264 -6.593 5.976 1.00 98.50 85 GLU A C 1
ATOM 690 O O . GLU A 1 85 ? 3.873 -5.937 6.810 1.00 98.50 85 GLU A O 1
ATOM 695 N N . ASN A 1 86 ? 2.100 -7.154 6.279 1.00 98.00 86 ASN A N 1
ATOM 696 C CA . ASN A 1 86 ? 1.546 -7.155 7.628 1.00 98.00 86 ASN A CA 1
ATOM 697 C C . ASN A 1 86 ? 2.227 -8.217 8.507 1.00 98.00 86 ASN A C 1
ATOM 699 O O . ASN A 1 86 ? 2.701 -9.228 7.999 1.00 98.00 86 ASN A O 1
ATOM 703 N N . SER A 1 87 ? 2.197 -8.058 9.834 1.00 94.25 87 SER A N 1
ATOM 704 C CA . SER A 1 87 ? 2.728 -9.045 10.792 1.00 94.25 87 SER A CA 1
ATOM 705 C C . SER A 1 87 ? 2.124 -10.455 10.667 1.00 94.25 87 SER A C 1
ATOM 707 O O . SER A 1 87 ? 2.737 -11.427 11.104 1.00 94.25 87 SER A O 1
ATOM 709 N N . SER A 1 88 ? 0.956 -10.592 10.030 1.00 93.94 88 SER A N 1
ATOM 710 C CA . SER A 1 88 ? 0.367 -11.883 9.639 1.00 93.94 88 SER A CA 1
ATOM 711 C C . SER A 1 88 ? 1.078 -12.595 8.473 1.00 93.94 88 SER A C 1
ATOM 713 O O . SER A 1 88 ? 0.783 -13.760 8.211 1.00 93.94 88 SER A O 1
ATOM 715 N N . GLY A 1 89 ? 1.989 -11.920 7.766 1.00 95.38 89 GLY A N 1
ATOM 716 C CA . GLY A 1 89 ? 2.684 -12.396 6.564 1.00 95.38 89 GLY A CA 1
ATOM 717 C C . GLY A 1 89 ? 1.967 -12.081 5.244 1.00 95.38 89 GLY A C 1
ATOM 718 O O . GLY A 1 89 ? 2.533 -12.295 4.172 1.00 95.38 89 GLY A O 1
ATOM 719 N N . SER A 1 90 ? 0.735 -11.564 5.290 1.00 97.81 90 SER A N 1
ATOM 720 C CA . SER A 1 90 ? 0.023 -11.096 4.096 1.00 97.81 90 SER A CA 1
ATOM 721 C C . SER A 1 90 ? 0.537 -9.731 3.637 1.00 97.81 90 SER A C 1
ATOM 723 O O . SER A 1 90 ? 0.885 -8.888 4.459 1.00 97.81 90 SER A O 1
ATOM 725 N N . VAL A 1 91 ? 0.508 -9.474 2.330 1.00 98.62 91 VAL A N 1
ATOM 726 C CA . VAL A 1 91 ? 0.780 -8.149 1.759 1.00 98.62 91 VAL A CA 1
ATOM 727 C C . VAL A 1 91 ? -0.512 -7.425 1.403 1.00 98.62 91 VAL A C 1
ATOM 729 O O . VAL A 1 91 ? -1.488 -8.059 0.995 1.00 98.62 91 VAL A O 1
ATOM 732 N N . VAL A 1 92 ? -0.518 -6.098 1.519 1.00 98.81 92 VAL A N 1
ATOM 733 C CA . VAL A 1 92 ? -1.575 -5.267 0.925 1.00 98.81 92 VAL A CA 1
ATOM 734 C C . VAL A 1 92 ? -1.430 -5.314 -0.594 1.00 98.81 92 VAL A C 1
ATOM 736 O O . VAL A 1 92 ? -0.330 -5.159 -1.120 1.00 98.81 92 VAL A O 1
ATOM 739 N N . ALA A 1 93 ? -2.531 -5.536 -1.303 1.00 98.69 93 ALA A N 1
ATOM 740 C CA . ALA A 1 93 ? -2.570 -5.579 -2.757 1.00 98.69 93 ALA A CA 1
ATOM 741 C C . ALA A 1 93 ? -3.899 -5.036 -3.292 1.00 98.69 93 ALA A C 1
ATOM 743 O O . ALA A 1 93 ? -4.875 -4.894 -2.553 1.00 98.69 93 ALA A O 1
ATOM 744 N N . ILE A 1 94 ? -3.941 -4.762 -4.594 1.00 98.69 94 ILE A N 1
ATOM 745 C CA . ILE A 1 94 ? -5.166 -4.371 -5.296 1.00 98.69 94 ILE A CA 1
ATOM 746 C C . ILE A 1 94 ? -5.686 -5.534 -6.140 1.00 98.69 94 ILE A C 1
ATOM 748 O O . ILE A 1 94 ? -4.962 -6.107 -6.955 1.00 98.69 94 ILE A O 1
ATOM 752 N N . ASN A 1 95 ? -6.964 -5.869 -5.993 1.00 97.88 95 ASN A N 1
ATOM 753 C CA . ASN A 1 95 ? -7.626 -6.769 -6.924 1.00 97.88 95 ASN A CA 1
ATOM 754 C C . ASN A 1 95 ? -7.785 -6.075 -8.287 1.00 97.88 95 ASN A C 1
ATOM 756 O O . ASN A 1 95 ? -8.421 -5.029 -8.393 1.00 97.88 95 ASN A O 1
ATOM 760 N N . LYS A 1 96 ? -7.203 -6.654 -9.342 1.00 96.06 96 LYS A N 1
ATOM 761 C CA . LYS A 1 96 ? -7.210 -6.066 -10.692 1.00 96.06 96 LYS A CA 1
ATOM 762 C C . LYS A 1 96 ? -8.600 -6.050 -11.330 1.00 96.06 96 LYS A C 1
ATOM 764 O O . LYS A 1 96 ? -8.836 -5.212 -12.197 1.00 96.06 96 LYS A O 1
ATOM 769 N N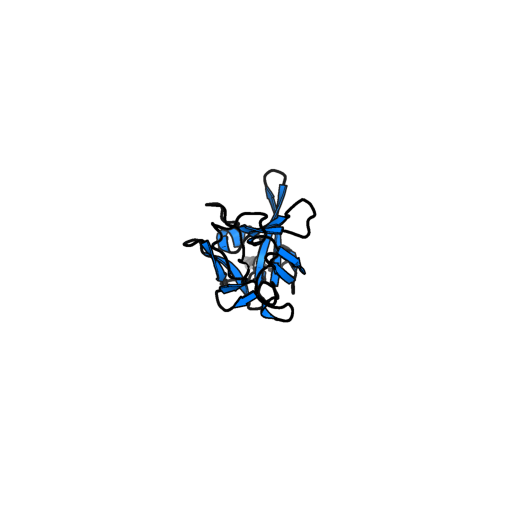 . ASP A 1 97 ? -9.483 -6.954 -10.909 1.00 96.06 97 ASP A N 1
ATOM 770 C CA . ASP A 1 97 ? -10.790 -7.152 -11.538 1.00 96.06 97 ASP A CA 1
ATOM 771 C C . ASP A 1 97 ? -11.814 -6.099 -11.092 1.00 96.06 97 ASP A C 1
ATOM 773 O O . ASP A 1 97 ? -12.615 -5.633 -11.902 1.00 96.06 97 ASP A O 1
ATOM 777 N N . ASP A 1 98 ? -11.785 -5.712 -9.813 1.00 97.50 98 ASP A N 1
ATOM 778 C CA . ASP A 1 98 ? -12.785 -4.824 -9.202 1.00 97.50 98 ASP A CA 1
ATOM 779 C C . ASP A 1 98 ? -12.194 -3.633 -8.431 1.00 97.50 98 ASP A C 1
ATOM 781 O O . ASP A 1 98 ? -12.939 -2.858 -7.832 1.00 97.50 98 ASP A O 1
ATOM 785 N N . ASP A 1 99 ? -10.870 -3.457 -8.459 1.00 98.31 99 ASP A N 1
ATOM 786 C CA . ASP A 1 99 ? -10.132 -2.367 -7.810 1.00 98.31 99 ASP A CA 1
ATOM 787 C C . ASP A 1 99 ? -10.262 -2.322 -6.277 1.00 98.31 99 ASP A C 1
ATOM 789 O O . ASP A 1 99 ? -9.957 -1.297 -5.651 1.00 98.31 99 ASP A O 1
ATOM 793 N N . SER A 1 100 ? -10.703 -3.418 -5.655 1.00 98.44 100 SER A N 1
ATOM 794 C CA . SER A 1 100 ? -10.761 -3.544 -4.199 1.00 98.44 100 SER A CA 1
ATOM 795 C C . SER A 1 100 ? -9.375 -3.718 -3.573 1.00 98.44 100 SER A C 1
ATOM 797 O O . SER A 1 100 ? -8.450 -4.275 -4.170 1.00 98.44 100 SER A O 1
ATOM 799 N N . VAL A 1 101 ? -9.229 -3.242 -2.335 1.00 98.62 101 VAL A N 1
ATOM 800 C CA . VAL A 1 101 ? -8.039 -3.478 -1.509 1.00 98.62 101 VAL A CA 1
ATOM 801 C C . VAL A 1 101 ? -8.171 -4.840 -0.838 1.00 98.62 101 VAL A C 1
ATOM 803 O O . VAL A 1 101 ? -9.180 -5.124 -0.193 1.00 98.62 101 VAL A O 1
ATOM 806 N N . ILE A 1 102 ? -7.138 -5.669 -0.954 1.00 98.56 102 ILE A N 1
ATOM 807 C CA . ILE A 1 102 ? -7.100 -7.012 -0.377 1.00 98.56 102 ILE A CA 1
ATOM 808 C C . ILE A 1 102 ? -5.799 -7.247 0.387 1.00 98.56 102 ILE A C 1
ATOM 810 O O . ILE A 1 102 ? -4.756 -6.676 0.073 1.00 98.56 102 ILE A O 1
ATOM 814 N N . ALA A 1 103 ? -5.852 -8.146 1.363 1.00 98.56 103 ALA A N 1
ATOM 815 C CA . ALA A 1 103 ? -4.674 -8.776 1.934 1.00 98.56 103 ALA A CA 1
ATOM 816 C C . ALA A 1 103 ? -4.430 -10.115 1.225 1.00 98.56 103 ALA A C 1
ATOM 818 O O . ALA A 1 103 ? -5.318 -10.971 1.142 1.00 98.56 103 ALA A O 1
ATOM 819 N N . LYS A 1 104 ? -3.224 -10.290 0.684 1.00 97.81 104 LYS A N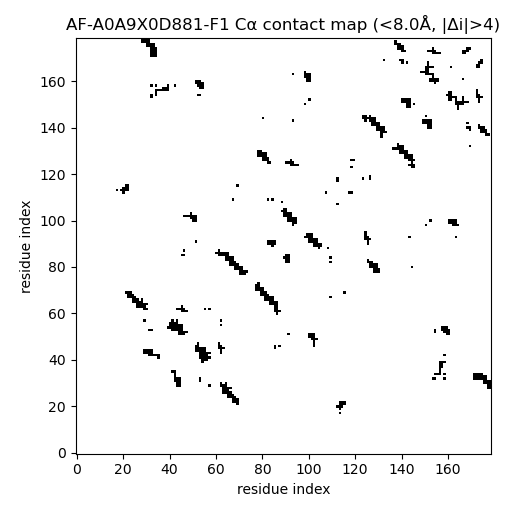 1
ATOM 820 C CA . LYS A 1 104 ? -2.843 -11.438 -0.141 1.00 97.81 104 LYS A CA 1
ATOM 821 C C . LYS A 1 104 ? -1.639 -12.153 0.460 1.00 97.81 104 LYS A C 1
ATOM 823 O O . LYS A 1 104 ? -0.625 -11.534 0.753 1.00 97.81 104 LYS A O 1
ATOM 828 N N . ASN A 1 105 ? -1.721 -13.474 0.574 1.00 96.88 105 ASN A N 1
ATOM 829 C CA . ASN A 1 105 ? -0.541 -14.295 0.839 1.00 96.88 105 ASN A CA 1
ATOM 830 C C . ASN A 1 105 ? 0.187 -14.550 -0.478 1.00 96.88 105 ASN A C 1
ATOM 832 O O . ASN A 1 105 ? -0.408 -15.066 -1.429 1.00 96.88 105 ASN A O 1
ATOM 836 N N . LEU A 1 106 ? 1.461 -14.176 -0.534 1.00 95.62 106 LEU A N 1
ATOM 837 C CA . LEU A 1 106 ? 2.324 -14.494 -1.664 1.00 95.62 106 LEU A CA 1
ATOM 838 C C . LEU A 1 106 ? 2.878 -15.912 -1.497 1.00 95.62 106 LEU A C 1
ATOM 840 O O . LEU A 1 106 ? 3.112 -16.365 -0.378 1.00 95.62 106 LEU A O 1
ATOM 844 N N . ALA A 1 107 ? 3.088 -16.618 -2.610 1.00 93.31 107 ALA A N 1
ATOM 845 C CA . ALA A 1 107 ? 3.720 -17.940 -2.572 1.00 93.31 107 ALA A CA 1
ATOM 846 C C . ALA A 1 107 ? 5.183 -17.847 -2.103 1.00 93.31 107 ALA A C 1
ATOM 848 O O . ALA A 1 107 ? 5.674 -18.735 -1.409 1.00 93.31 107 ALA A O 1
ATOM 849 N N . THR A 1 108 ? 5.847 -16.747 -2.461 1.00 92.69 108 THR A N 1
ATOM 850 C CA . THR A 1 108 ? 7.203 -16.401 -2.039 1.00 92.69 108 THR A CA 1
ATOM 851 C C . THR A 1 108 ? 7.129 -15.240 -1.042 1.00 92.69 108 THR A C 1
ATOM 853 O O . THR A 1 108 ? 6.509 -14.223 -1.364 1.00 92.69 108 THR A O 1
ATOM 856 N N . PRO A 1 109 ? 7.740 -15.344 0.152 1.00 93.50 109 PRO A N 1
ATOM 857 C CA . PRO A 1 109 ? 7.759 -14.246 1.116 1.00 93.50 109 PRO A CA 1
ATOM 858 C C . PRO A 1 109 ? 8.410 -12.974 0.542 1.00 93.50 109 PRO A C 1
ATOM 860 O O . PRO A 1 109 ? 9.413 -13.084 -0.169 1.00 93.50 109 PRO A O 1
ATOM 863 N N . PRO A 1 110 ? 7.931 -11.765 0.898 1.00 94.62 110 PRO A N 1
ATOM 864 C CA . PRO A 1 110 ? 8.513 -10.498 0.437 1.00 94.62 110 PRO A CA 1
ATOM 865 C C . PRO A 1 110 ? 10.029 -10.358 0.670 1.00 94.62 110 PRO A C 1
ATOM 867 O O . PRO A 1 110 ? 10.755 -9.794 -0.152 1.00 94.62 110 PRO A O 1
ATOM 870 N N . SER A 1 111 ? 10.537 -10.919 1.770 1.00 91.88 111 SER A N 1
ATOM 871 C CA . SER A 1 111 ? 11.966 -10.922 2.108 1.00 91.88 111 SER A CA 1
ATOM 872 C C . SER A 1 111 ? 12.835 -11.756 1.160 1.00 91.88 111 SER A C 1
ATOM 874 O O . SER A 1 111 ? 14.040 -11.531 1.097 1.00 91.88 111 SER A O 1
ATOM 876 N N . SER A 1 112 ? 12.249 -12.695 0.413 1.00 92.75 112 SER A N 1
ATOM 877 C CA . SER A 1 112 ? 12.968 -13.555 -0.533 1.00 92.75 112 SER A CA 1
ATOM 878 C C . SER A 1 112 ? 13.140 -12.930 -1.920 1.00 92.75 112 SER A C 1
ATOM 880 O O . SER A 1 112 ? 13.924 -13.444 -2.717 1.00 92.75 112 SER A O 1
ATOM 882 N N . TYR A 1 113 ? 12.445 -11.829 -2.217 1.00 93.94 113 TYR A N 1
ATOM 883 C CA . TYR A 1 113 ? 12.706 -11.048 -3.422 1.00 93.94 113 TYR A CA 1
ATOM 884 C C . TYR A 1 113 ? 13.959 -10.196 -3.224 1.00 93.94 113 TYR A C 1
ATOM 886 O O . TYR A 1 113 ? 14.070 -9.439 -2.252 1.00 93.94 113 TYR A O 1
ATOM 894 N N . ASN A 1 114 ? 14.895 -10.316 -4.164 1.00 93.69 114 ASN A N 1
ATOM 895 C CA . ASN A 1 114 ? 16.129 -9.536 -4.164 1.00 93.69 114 ASN A CA 1
ATOM 896 C C . ASN A 1 114 ? 15.956 -8.227 -4.932 1.00 93.69 114 ASN A C 1
ATOM 898 O O . ASN A 1 114 ? 16.485 -7.215 -4.488 1.00 93.69 114 ASN A O 1
ATOM 902 N N . THR A 1 115 ? 15.194 -8.235 -6.031 1.00 94.56 115 THR A N 1
ATOM 903 C CA . THR A 1 115 ? 15.056 -7.069 -6.916 1.00 94.56 115 THR A CA 1
ATOM 904 C C . THR A 1 115 ? 13.607 -6.653 -7.123 1.00 94.56 115 THR A C 1
ATOM 906 O O . THR A 1 115 ? 12.677 -7.444 -6.921 1.00 94.56 115 THR A O 1
ATOM 909 N N . LEU A 1 116 ? 13.412 -5.407 -7.551 1.00 95.38 116 LEU A N 1
ATOM 910 C CA . LEU A 1 116 ? 12.098 -4.882 -7.917 1.00 95.38 116 LEU A CA 1
ATOM 911 C C . LEU A 1 116 ? 11.470 -5.648 -9.094 1.00 95.38 116 LEU A C 1
ATOM 913 O O . LEU A 1 116 ? 10.282 -5.976 -9.068 1.00 95.38 116 LEU A O 1
ATOM 917 N N . ASP A 1 117 ? 12.271 -5.983 -10.106 1.00 95.38 117 ASP A N 1
ATOM 918 C CA . ASP A 1 117 ? 11.810 -6.638 -11.338 1.00 95.38 117 ASP A CA 1
ATOM 919 C C . ASP A 1 117 ? 11.180 -8.015 -11.105 1.00 95.38 117 ASP A C 1
ATOM 921 O O . ASP A 1 117 ? 10.243 -8.396 -11.811 1.00 95.38 117 ASP A O 1
ATOM 925 N N . GLN A 1 118 ? 11.642 -8.751 -10.089 1.00 95.62 118 GLN A N 1
ATOM 926 C CA . GLN A 1 118 ? 11.023 -10.021 -9.707 1.00 95.62 118 GLN A CA 1
ATOM 927 C C . GLN A 1 118 ? 9.569 -9.813 -9.265 1.00 95.62 118 GLN A C 1
ATOM 929 O O . GLN A 1 118 ? 8.669 -10.518 -9.721 1.00 95.62 118 GLN A O 1
ATOM 934 N N . VAL A 1 119 ? 9.319 -8.800 -8.432 1.00 96.62 119 VAL A N 1
ATOM 935 C CA . VAL A 1 119 ? 7.973 -8.513 -7.923 1.00 96.62 119 VAL A CA 1
ATOM 936 C C . VAL A 1 119 ? 7.089 -7.905 -9.009 1.00 96.62 119 VAL A C 1
ATOM 938 O O . VAL A 1 119 ? 5.928 -8.285 -9.120 1.00 96.62 119 VAL A O 1
ATOM 941 N N . LYS A 1 120 ? 7.626 -7.024 -9.865 1.00 95.94 120 LYS A N 1
ATOM 942 C CA . LYS A 1 120 ? 6.887 -6.464 -11.014 1.00 95.94 120 LYS A CA 1
ATOM 943 C C . LYS A 1 120 ? 6.321 -7.542 -11.929 1.00 95.94 120 LYS A C 1
ATOM 945 O O . LYS A 1 120 ? 5.217 -7.398 -12.448 1.00 95.94 120 LYS A O 1
ATOM 950 N N . LYS A 1 121 ? 7.095 -8.603 -12.154 1.00 94.75 121 LYS A N 1
ATOM 951 C CA . LYS A 1 121 ? 6.696 -9.710 -13.016 1.00 94.75 121 LYS A CA 1
ATOM 952 C C . LYS A 1 121 ? 5.617 -10.573 -12.367 1.00 94.75 121 LYS A C 1
ATOM 954 O O . LYS A 1 121 ? 4.639 -10.916 -13.027 1.00 94.75 121 LYS A O 1
ATOM 959 N N . ASP A 1 122 ? 5.803 -10.918 -11.097 1.00 94.94 122 ASP A N 1
ATOM 960 C CA . ASP A 1 122 ? 4.985 -11.940 -10.445 1.00 94.94 122 ASP A CA 1
ATOM 961 C C . ASP A 1 122 ? 3.751 -11.345 -9.743 1.00 94.94 122 ASP A C 1
ATOM 963 O O . ASP A 1 122 ? 2.656 -11.910 -9.815 1.00 94.94 122 ASP A O 1
ATOM 967 N N . HIS A 1 123 ? 3.913 -10.199 -9.073 1.00 97.44 123 HIS A N 1
ATOM 968 C CA . HIS A 1 123 ? 2.922 -9.582 -8.181 1.00 97.44 123 HIS A CA 1
ATOM 969 C C . HIS A 1 123 ? 2.893 -8.039 -8.265 1.00 97.44 123 HIS A C 1
ATOM 971 O O . HIS A 1 123 ? 2.970 -7.369 -7.230 1.00 97.44 123 HIS A O 1
ATOM 977 N N . PRO A 1 124 ? 2.735 -7.427 -9.457 1.00 97.62 124 PRO A N 1
ATOM 978 C CA . PRO A 1 124 ? 2.715 -5.966 -9.577 1.00 97.62 124 PRO A CA 1
ATOM 979 C C . PRO A 1 124 ? 1.555 -5.312 -8.809 1.00 97.62 124 PRO A C 1
ATOM 981 O O . PRO A 1 124 ? 1.629 -4.143 -8.453 1.00 97.62 124 PRO A O 1
ATOM 984 N N . GLU A 1 125 ? 0.488 -6.056 -8.509 1.00 98.44 125 GLU A N 1
ATOM 985 C CA . GLU A 1 125 ? -0.631 -5.579 -7.692 1.00 98.44 125 GLU A CA 1
ATOM 986 C C . GLU A 1 125 ? -0.315 -5.351 -6.209 1.00 98.44 125 GLU A C 1
ATOM 988 O O . GLU A 1 125 ? -1.116 -4.719 -5.523 1.00 98.44 125 GLU A O 1
ATOM 993 N N . ALA A 1 126 ? 0.803 -5.885 -5.710 1.00 98.56 126 ALA A N 1
ATOM 994 C CA . ALA A 1 126 ? 1.264 -5.694 -4.334 1.00 98.56 126 ALA A CA 1
ATOM 995 C C . ALA A 1 126 ? 2.245 -4.513 -4.196 1.00 98.56 126 ALA A C 1
ATOM 997 O O . ALA A 1 126 ? 2.743 -4.244 -3.102 1.00 98.56 126 ALA A O 1
ATOM 998 N N . LEU A 1 127 ? 2.547 -3.832 -5.307 1.00 98.62 127 LEU A N 1
ATOM 999 C CA . LEU A 1 127 ? 3.455 -2.695 -5.358 1.00 98.62 127 LEU A CA 1
ATOM 1000 C C . LEU A 1 127 ? 2.679 -1.378 -5.362 1.00 98.62 127 LEU A C 1
ATOM 1002 O O . LEU A 1 127 ? 1.669 -1.216 -6.058 1.00 98.62 127 LEU A O 1
ATOM 1006 N N . PHE A 1 128 ? 3.215 -0.407 -4.630 1.00 98.69 128 PHE A N 1
ATOM 1007 C CA . PHE A 1 128 ? 2.710 0.957 -4.589 1.00 98.69 128 PHE A CA 1
ATOM 1008 C C . PHE A 1 128 ? 3.851 1.950 -4.758 1.00 98.69 128 PHE A C 1
ATOM 1010 O O . PHE A 1 128 ? 4.946 1.743 -4.249 1.00 98.69 128 PHE A O 1
ATOM 1017 N N . TYR A 1 129 ? 3.579 3.069 -5.408 1.00 97.94 129 TYR A N 1
ATOM 1018 C CA . TYR A 1 129 ? 4.360 4.280 -5.235 1.00 97.94 129 TYR A CA 1
ATOM 1019 C C . TYR A 1 129 ? 3.939 4.960 -3.931 1.00 97.94 129 TYR A C 1
ATOM 1021 O O . TYR A 1 129 ? 2.757 5.261 -3.745 1.00 97.94 129 TYR A O 1
ATOM 1029 N N . LYS A 1 130 ? 4.898 5.237 -3.046 1.00 97.50 130 LYS A N 1
ATOM 1030 C CA . LYS A 1 130 ? 4.711 6.128 -1.898 1.00 97.50 130 LYS A CA 1
ATOM 1031 C C . LYS A 1 130 ? 4.969 7.559 -2.363 1.00 97.50 130 LYS A C 1
ATOM 1033 O O . LYS A 1 130 ? 6.114 7.938 -2.606 1.00 97.50 130 LYS A O 1
ATOM 1038 N N . VAL A 1 131 ? 3.903 8.337 -2.521 1.00 96.56 131 VAL A N 1
ATOM 1039 C CA . VAL A 1 131 ? 3.978 9.696 -3.067 1.00 96.56 131 VAL A CA 1
ATOM 1040 C C . VAL A 1 131 ? 3.785 10.700 -1.933 1.00 96.56 131 VAL A C 1
ATOM 1042 O O . VAL A 1 131 ? 2.703 10.725 -1.342 1.00 96.56 131 VAL A O 1
ATOM 1045 N N . PRO A 1 132 ? 4.802 11.511 -1.594 1.00 95.44 132 PRO A N 1
ATOM 1046 C CA . PRO A 1 132 ? 4.644 12.537 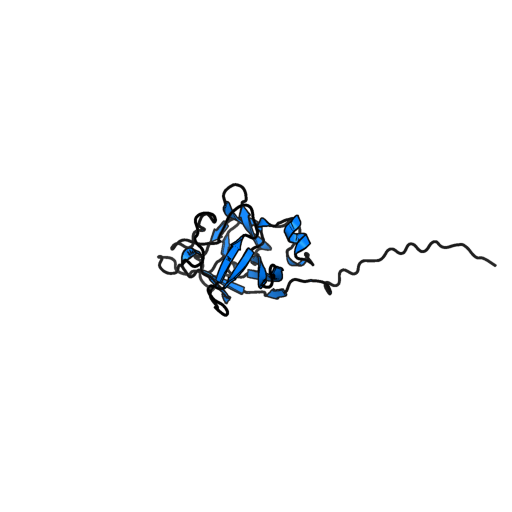-0.575 1.00 95.44 132 PRO A CA 1
ATOM 1047 C C . PRO A 1 132 ? 3.656 13.601 -1.060 1.00 95.44 132 PRO A C 1
ATOM 1049 O O . PRO A 1 132 ? 3.616 13.923 -2.248 1.00 95.44 132 PRO A O 1
ATOM 1052 N N . ARG A 1 133 ? 2.868 14.156 -0.136 1.00 92.31 133 ARG A N 1
ATOM 1053 C CA . ARG A 1 133 ? 1.914 15.237 -0.422 1.00 92.31 133 ARG A CA 1
ATOM 1054 C C . ARG A 1 133 ? 2.596 16.445 -1.065 1.00 92.31 133 ARG A C 1
ATOM 1056 O O . ARG A 1 133 ? 2.110 17.014 -2.035 1.00 92.31 133 ARG A O 1
ATOM 1063 N N . GLU A 1 134 ? 3.754 16.794 -0.527 1.00 91.44 134 GLU A N 1
ATOM 1064 C CA . GLU A 1 134 ? 4.675 17.798 -1.043 1.00 91.44 134 GLU A CA 1
ATOM 1065 C C . GLU A 1 134 ? 6.116 17.356 -0.731 1.00 91.44 134 GLU A C 1
ATOM 1067 O O . GLU A 1 134 ? 6.314 16.512 0.150 1.00 91.44 134 GLU A O 1
ATOM 1072 N N . PRO A 1 135 ? 7.143 17.865 -1.435 1.00 88.44 135 PRO A N 1
ATOM 1073 C CA . PRO A 1 135 ? 8.528 17.468 -1.188 1.00 88.44 135 PRO A CA 1
ATOM 1074 C C . PRO A 1 135 ? 8.932 17.625 0.286 1.00 88.44 135 PRO A C 1
ATOM 1076 O O . PRO A 1 135 ? 8.877 18.719 0.838 1.00 88.44 135 PRO A O 1
ATOM 1079 N N . GLY A 1 136 ? 9.356 16.525 0.916 1.00 87.12 136 GLY A N 1
ATOM 1080 C CA . GLY A 1 136 ? 9.746 16.495 2.332 1.00 87.12 136 GLY A CA 1
ATOM 1081 C C . GLY A 1 136 ? 8.592 16.325 3.328 1.00 87.12 136 GLY A C 1
ATOM 1082 O O . GLY A 1 136 ? 8.840 16.365 4.528 1.00 87.12 136 GLY A O 1
ATOM 1083 N N . SER A 1 137 ? 7.354 16.132 2.864 1.00 92.56 137 SER A N 1
ATOM 1084 C CA . SER A 1 137 ? 6.207 15.904 3.745 1.00 92.56 137 SER A CA 1
ATOM 1085 C C . SER A 1 137 ? 6.264 14.543 4.441 1.00 92.56 137 SER A C 1
ATOM 1087 O O . SER A 1 137 ? 6.544 13.522 3.811 1.00 92.56 137 SER A O 1
ATOM 1089 N N . GLU A 1 138 ? 5.895 14.530 5.722 1.00 93.81 138 GLU A N 1
ATOM 1090 C CA . GLU A 1 138 ? 5.602 13.308 6.486 1.00 93.81 138 GLU A CA 1
ATOM 1091 C C . GLU A 1 138 ? 4.271 12.665 6.063 1.00 93.81 138 GLU A C 1
ATOM 1093 O O . GLU A 1 138 ? 4.017 11.496 6.358 1.00 93.81 138 GLU A O 1
ATOM 1098 N N . LEU A 1 139 ? 3.421 13.423 5.358 1.00 96.94 139 LEU A N 1
ATOM 1099 C CA . LEU A 1 139 ? 2.174 12.933 4.791 1.00 96.94 139 LEU A CA 1
ATOM 1100 C C . LEU A 1 139 ? 2.392 12.453 3.362 1.00 96.94 139 LEU A C 1
ATOM 1102 O O . LEU A 1 139 ? 3.031 13.112 2.537 1.00 96.94 139 LEU A O 1
ATOM 1106 N N . PHE A 1 140 ? 1.811 11.307 3.050 1.00 97.81 140 PHE A N 1
ATOM 1107 C CA . PHE A 1 140 ? 1.916 10.687 1.738 1.00 97.81 140 PHE A CA 1
ATOM 1108 C C . PHE A 1 140 ? 0.650 9.896 1.422 1.00 97.81 140 PHE A C 1
ATOM 1110 O O . PHE A 1 140 ? -0.156 9.605 2.302 1.00 97.81 140 PHE A O 1
ATOM 1117 N N . TYR A 1 141 ? 0.493 9.515 0.162 1.00 98.44 141 TYR A N 1
ATOM 1118 C CA . TYR A 1 141 ? -0.510 8.547 -0.264 1.00 98.44 141 TYR A CA 1
ATOM 1119 C C . TYR A 1 141 ? 0.152 7.408 -1.035 1.00 98.44 141 TYR A C 1
ATOM 1121 O O . TYR A 1 141 ? 1.261 7.544 -1.565 1.00 98.44 141 TYR A O 1
ATOM 1129 N N . PHE A 1 142 ? -0.535 6.270 -1.105 1.00 98.62 142 PHE A N 1
ATOM 1130 C CA . PHE A 1 142 ? -0.087 5.132 -1.898 1.00 98.62 142 PHE A CA 1
ATOM 1131 C C . PHE A 1 142 ? -0.847 5.081 -3.219 1.00 98.62 142 PHE A C 1
ATOM 1133 O O . PHE A 1 142 ? -2.061 4.869 -3.254 1.00 98.62 142 PHE A O 1
ATOM 1140 N N . LYS A 1 143 ? -0.120 5.251 -4.320 1.00 98.31 143 LYS A N 1
ATOM 1141 C CA . LYS A 1 143 ? -0.626 5.039 -5.679 1.00 98.31 143 LYS A CA 1
ATOM 1142 C C . LYS A 1 143 ? -0.244 3.635 -6.126 1.00 98.31 143 LYS A C 1
ATOM 1144 O O . LYS A 1 143 ? 0.905 3.244 -5.971 1.00 98.31 143 LYS A O 1
ATOM 1149 N N . SER A 1 144 ? -1.171 2.880 -6.704 1.00 98.38 144 SER A N 1
ATOM 1150 C CA . SER A 1 144 ? -0.861 1.561 -7.264 1.00 98.38 144 SER A CA 1
ATOM 1151 C C . SER A 1 144 ? 0.249 1.627 -8.312 1.00 98.38 144 SER A C 1
ATOM 1153 O O . SER A 1 144 ? 0.307 2.571 -9.101 1.00 98.38 144 SER A O 1
ATOM 1155 N N . TYR A 1 145 ? 1.085 0.591 -8.355 1.00 97.56 145 TYR A N 1
ATOM 1156 C CA . TYR A 1 145 ? 2.053 0.392 -9.432 1.00 97.56 145 TYR A CA 1
ATOM 1157 C C . TYR A 1 145 ? 1.396 -0.051 -10.754 1.00 97.56 145 TYR A C 1
ATOM 1159 O O . TYR A 1 145 ? 2.008 0.020 -11.816 1.00 97.56 145 TYR A O 1
ATOM 1167 N N . LEU A 1 146 ? 0.141 -0.514 -10.721 1.00 97.38 146 LEU A N 1
ATOM 1168 C CA . LEU A 1 146 ? -0.595 -0.898 -11.926 1.00 97.38 146 LEU A CA 1
ATOM 1169 C C . LEU A 1 146 ? -0.840 0.329 -12.819 1.00 97.38 146 LEU A C 1
ATOM 1171 O O . LEU A 1 146 ? -1.315 1.363 -12.353 1.00 97.38 146 LEU A O 1
ATOM 1175 N N . THR A 1 147 ? -0.520 0.206 -14.108 1.00 93.19 147 THR A N 1
ATOM 1176 C CA . THR A 1 147 ? -0.447 1.339 -15.047 1.00 93.19 147 THR A CA 1
ATOM 1177 C C . THR A 1 147 ? -1.660 1.486 -15.963 1.00 93.19 147 THR A C 1
ATOM 1179 O O . THR A 1 147 ? -1.766 2.477 -16.679 1.00 93.19 147 THR A O 1
ATOM 1182 N N . ASP A 1 148 ? -2.590 0.532 -15.948 1.00 95.12 148 ASP A N 1
ATOM 1183 C CA . ASP A 1 148 ? -3.776 0.530 -16.810 1.00 95.12 148 ASP A CA 1
ATOM 1184 C C . ASP A 1 148 ? -4.768 1.650 -16.458 1.00 95.12 148 ASP A C 1
ATOM 1186 O O . ASP A 1 148 ? -5.441 2.178 -17.343 1.00 95.12 148 ASP A O 1
ATOM 1190 N N . LYS A 1 149 ? -4.843 2.039 -15.181 1.00 95.69 149 LYS A N 1
ATOM 1191 C CA . LYS A 1 149 ? -5.614 3.196 -14.708 1.00 95.69 149 LYS A CA 1
ATOM 1192 C C . LYS A 1 149 ? -5.144 3.655 -13.331 1.00 95.69 149 LYS A C 1
ATOM 1194 O O . LYS A 1 149 ? -4.499 2.907 -12.597 1.00 95.69 149 LYS A O 1
ATOM 1199 N N . LEU A 1 150 ? -5.510 4.884 -12.966 1.00 97.38 150 LEU A N 1
ATOM 1200 C CA . LEU A 1 150 ? -5.204 5.442 -11.652 1.00 97.38 150 LEU A CA 1
ATOM 1201 C C . LEU A 1 150 ? -5.953 4.680 -10.552 1.00 97.38 150 LEU A C 1
ATOM 1203 O O . LEU A 1 150 ? -7.173 4.535 -10.613 1.00 97.38 150 LEU A O 1
ATOM 1207 N N . ARG A 1 151 ? -5.211 4.228 -9.540 1.00 98.56 151 ARG A N 1
ATOM 1208 C CA . ARG A 1 151 ? -5.749 3.600 -8.333 1.00 98.56 151 ARG A CA 1
ATOM 1209 C C . ARG A 1 151 ? -4.998 4.107 -7.114 1.00 98.56 151 ARG A C 1
ATOM 1211 O O . ARG A 1 151 ? -3.769 4.005 -7.076 1.00 98.56 151 ARG A O 1
ATOM 1218 N N . ILE A 1 152 ? -5.723 4.639 -6.140 1.00 98.69 152 ILE A N 1
ATOM 1219 C CA . ILE A 1 152 ? -5.174 5.198 -4.906 1.00 98.69 152 ILE A CA 1
ATOM 1220 C C . ILE A 1 152 ? -5.713 4.393 -3.726 1.00 98.69 152 ILE A C 1
ATOM 1222 O O . ILE A 1 152 ? -6.910 4.121 -3.644 1.00 98.69 152 ILE A O 1
ATOM 1226 N N . LEU A 1 153 ? -4.831 3.981 -2.818 1.00 98.69 153 LEU A N 1
ATOM 1227 C CA . LEU A 1 153 ? -5.254 3.364 -1.566 1.00 98.69 153 LEU A CA 1
ATOM 1228 C C . LEU A 1 153 ? -5.918 4.427 -0.691 1.00 98.69 153 LEU A C 1
ATOM 1230 O O . LEU A 1 153 ? -5.329 5.481 -0.454 1.00 98.69 153 LEU A O 1
ATOM 1234 N N . GLY A 1 154 ? -7.112 4.137 -0.184 1.00 98.31 154 GLY A N 1
ATOM 1235 C CA . GLY A 1 154 ? -7.784 5.036 0.737 1.00 98.31 154 GLY A CA 1
ATOM 1236 C C . GLY A 1 154 ? -8.878 4.375 1.557 1.00 98.31 154 GLY A C 1
ATOM 1237 O O . GLY A 1 154 ? -9.364 3.289 1.227 1.00 98.31 154 GLY A O 1
ATOM 1238 N N . PHE A 1 155 ? -9.250 5.055 2.635 1.00 98.38 155 PHE A N 1
ATOM 1239 C CA . PHE A 1 155 ? -10.231 4.608 3.614 1.00 98.38 155 PHE A CA 1
ATOM 1240 C C . PHE A 1 155 ? -11.261 5.704 3.879 1.00 98.38 155 PHE A C 1
ATOM 1242 O O . PHE A 1 155 ? -10.943 6.896 3.904 1.00 98.38 155 PHE A O 1
ATOM 1249 N N . ASN A 1 156 ? -12.509 5.301 4.097 1.00 97.12 156 ASN A N 1
ATOM 1250 C CA . ASN A 1 156 ? -13.552 6.230 4.515 1.00 97.12 156 ASN A CA 1
ATOM 1251 C C . ASN A 1 156 ? -13.392 6.599 6.008 1.00 97.12 156 ASN A C 1
ATOM 1253 O O . ASN A 1 156 ? -12.524 6.085 6.711 1.00 97.12 156 ASN A O 1
ATOM 1257 N N . GLN A 1 157 ? -14.279 7.455 6.514 1.00 96.31 157 GLN A N 1
ATOM 1258 C CA . GLN A 1 157 ? -14.278 7.908 7.913 1.00 96.31 157 GLN A CA 1
ATOM 1259 C C . GLN A 1 157 ? -14.474 6.779 8.945 1.00 96.31 157 GLN A C 1
ATOM 1261 O O . GLN A 1 157 ? -14.110 6.931 10.108 1.00 96.31 157 GLN A O 1
ATOM 1266 N N . ASN A 1 158 ? -15.031 5.635 8.543 1.00 96.94 158 ASN A N 1
ATOM 1267 C CA . ASN A 1 158 ? -15.181 4.458 9.404 1.00 96.94 158 ASN A CA 1
ATOM 1268 C C . ASN A 1 158 ? -13.961 3.521 9.340 1.00 96.94 158 ASN A C 1
ATOM 1270 O O . ASN A 1 158 ? -13.980 2.441 9.933 1.00 96.94 158 ASN A O 1
ATOM 1274 N N . GLY A 1 159 ? -12.919 3.901 8.596 1.00 97.19 159 GLY A N 1
ATOM 1275 C CA . GLY A 1 159 ? -11.755 3.065 8.329 1.00 97.19 159 GLY A CA 1
ATOM 1276 C C . GLY A 1 159 ? -12.049 1.874 7.415 1.00 97.19 159 GLY A C 1
ATOM 1277 O O . GLY A 1 159 ? -11.253 0.935 7.383 1.00 97.19 159 GLY A O 1
ATOM 1278 N N . ASP A 1 160 ? -13.161 1.881 6.677 1.00 97.88 160 ASP A N 1
ATOM 1279 C CA . ASP A 1 160 ? -13.431 0.856 5.667 1.00 97.88 160 ASP A CA 1
ATOM 1280 C C . ASP A 1 160 ? -12.679 1.188 4.372 1.00 97.88 160 ASP A C 1
ATOM 1282 O O . ASP A 1 160 ? -12.617 2.364 3.985 1.00 97.88 160 ASP A O 1
ATOM 1286 N N . PRO A 1 161 ? -12.117 0.183 3.676 1.00 98.12 161 PRO A N 1
ATOM 1287 C CA . PRO A 1 161 ? -11.398 0.413 2.432 1.00 98.12 161 PRO A CA 1
ATOM 1288 C C . PRO A 1 161 ? -12.352 0.943 1.361 1.00 98.12 161 PRO A C 1
ATOM 1290 O O . PRO A 1 161 ? -13.427 0.390 1.121 1.00 98.12 161 PRO A O 1
ATOM 1293 N N . MET A 1 162 ? -11.941 2.012 0.689 1.00 98.56 162 MET A N 1
ATOM 1294 C CA . MET A 1 162 ? -12.650 2.539 -0.471 1.00 98.56 162 MET A CA 1
ATOM 1295 C C . MET A 1 162 ? -12.208 1.806 -1.739 1.00 98.56 162 MET A C 1
ATOM 1297 O O . MET A 1 162 ? -11.107 1.257 -1.818 1.00 98.56 162 MET A O 1
ATOM 1301 N N . ASN A 1 163 ? -13.065 1.808 -2.763 1.00 98.50 163 ASN A N 1
ATOM 1302 C CA . ASN A 1 163 ? -12.659 1.331 -4.078 1.00 98.50 163 ASN A CA 1
ATOM 1303 C C . ASN A 1 163 ? -11.533 2.227 -4.615 1.00 98.50 163 ASN A C 1
ATOM 1305 O O . ASN A 1 163 ? -11.703 3.443 -4.718 1.00 98.50 163 ASN A O 1
ATOM 1309 N N . THR A 1 164 ? -10.394 1.636 -4.973 1.00 98.62 164 THR A N 1
ATOM 1310 C CA . THR A 1 164 ? -9.175 2.412 -5.246 1.00 98.62 164 THR A CA 1
ATOM 1311 C C . THR A 1 164 ? -9.269 3.281 -6.499 1.00 98.62 164 THR A C 1
ATOM 1313 O O . THR A 1 164 ? -8.552 4.273 -6.604 1.00 98.62 164 THR A O 1
ATOM 1316 N N . ALA A 1 165 ? -10.173 2.965 -7.431 1.00 97.88 165 ALA A N 1
ATOM 1317 C CA . ALA A 1 165 ? -10.424 3.787 -8.615 1.00 97.88 165 ALA A CA 1
ATOM 1318 C C . ALA A 1 165 ? -11.271 5.041 -8.315 1.00 97.88 165 ALA A C 1
ATOM 1320 O O . ALA A 1 165 ? -11.364 5.934 -9.156 1.00 97.88 165 ALA A O 1
ATOM 1321 N N . GLN A 1 166 ? -11.907 5.113 -7.140 1.00 97.81 166 GLN A N 1
ATOM 1322 C CA . GLN A 1 166 ? -12.750 6.242 -6.721 1.00 97.81 166 GLN A CA 1
ATOM 1323 C C . GLN A 1 166 ? -12.019 7.217 -5.790 1.00 97.81 166 GLN A C 1
ATOM 1325 O O . GLN A 1 166 ? -12.436 8.367 -5.660 1.00 97.81 166 GLN A O 1
ATOM 1330 N N . VAL A 1 167 ? -10.935 6.766 -5.157 1.00 98.38 167 VAL A N 1
ATOM 1331 C CA . VAL A 1 167 ? -10.127 7.568 -4.234 1.00 98.38 167 VAL A CA 1
ATOM 1332 C C . VAL A 1 167 ? -9.316 8.599 -5.014 1.00 98.38 167 VAL A C 1
ATOM 1334 O O . VAL A 1 167 ? -8.596 8.262 -5.957 1.00 98.38 167 VAL A O 1
ATOM 1337 N N . GLN A 1 168 ? -9.416 9.862 -4.605 1.00 97.25 168 GLN A N 1
ATOM 1338 C CA . GLN A 1 168 ? -8.631 10.945 -5.188 1.00 97.25 168 GLN A CA 1
ATOM 1339 C C . GLN A 1 168 ? -7.292 11.099 -4.453 1.00 97.25 168 GLN A C 1
ATOM 1341 O O . GLN A 1 168 ? -7.248 10.966 -3.229 1.00 97.25 168 GLN A O 1
ATOM 1346 N N . PRO A 1 169 ? -6.192 11.391 -5.169 1.00 96.31 169 PRO A N 1
ATOM 1347 C CA . PRO A 1 169 ? -4.910 11.665 -4.535 1.00 96.31 169 PRO A CA 1
ATOM 1348 C C . PRO A 1 169 ? -4.973 12.949 -3.698 1.00 96.31 169 PRO A C 1
ATOM 1350 O O . PRO A 1 169 ? -5.683 13.898 -4.033 1.00 96.31 169 PRO A O 1
ATOM 1353 N N . ASP A 1 170 ? -4.191 12.972 -2.622 1.00 93.38 170 ASP A N 1
ATOM 1354 C CA . ASP A 1 170 ? -4.058 14.102 -1.692 1.00 93.38 170 ASP A CA 1
ATOM 1355 C C . ASP A 1 170 ? -5.367 14.572 -1.022 1.00 93.38 170 ASP A C 1
ATOM 1357 O O . ASP A 1 170 ? -5.463 15.687 -0.511 1.00 93.38 170 ASP A O 1
ATOM 1361 N N . GLN A 1 171 ? -6.390 13.717 -0.995 1.00 95.69 171 GLN A N 1
ATOM 1362 C CA . GLN A 1 171 ? -7.566 13.908 -0.144 1.00 95.69 171 GLN A CA 1
ATOM 1363 C C . GLN A 1 171 ? -7.401 13.155 1.179 1.00 95.69 171 GLN A C 1
ATOM 1365 O O . GLN A 1 171 ? -6.592 12.225 1.264 1.00 95.69 171 GLN A O 1
ATOM 1370 N N . LEU A 1 172 ? -8.167 13.536 2.207 1.00 95.56 172 LEU A N 1
ATOM 1371 C CA . LEU A 1 172 ? -8.060 12.956 3.555 1.00 95.56 172 LEU A CA 1
ATOM 1372 C C . LEU A 1 172 ? -8.183 11.428 3.546 1.00 95.56 172 LEU A C 1
ATOM 1374 O O . LEU A 1 172 ? -7.434 10.757 4.248 1.00 95.56 172 LEU A O 1
ATOM 1378 N N . GLU A 1 173 ? -9.061 10.871 2.710 1.00 96.81 173 GLU A N 1
ATOM 1379 C CA . GLU A 1 173 ? -9.226 9.425 2.545 1.00 96.81 173 GLU A CA 1
ATOM 1380 C C . GLU A 1 173 ? -7.965 8.706 2.050 1.00 96.81 173 GLU A C 1
ATOM 1382 O O . GLU A 1 173 ? -7.807 7.518 2.311 1.00 96.81 173 GLU A O 1
ATOM 1387 N N . SER A 1 174 ? -7.071 9.407 1.351 1.00 98.12 174 SER A N 1
ATOM 1388 C CA . SER A 1 174 ? -5.856 8.851 0.742 1.00 98.12 174 SER A CA 1
ATOM 1389 C C . SER A 1 174 ? -4.582 9.120 1.539 1.00 98.12 174 SER A C 1
ATOM 1391 O O . SER A 1 174 ? -3.542 8.535 1.242 1.00 98.12 174 SER A O 1
ATOM 1393 N N . GLN A 1 175 ? -4.637 10.037 2.507 1.00 97.81 175 GLN A N 1
ATOM 1394 C CA . GLN A 1 175 ? -3.459 10.493 3.230 1.00 97.81 175 GLN A CA 1
ATOM 1395 C C . GLN A 1 175 ? -3.127 9.564 4.394 1.00 97.81 175 GLN A C 1
ATOM 1397 O O . GLN A 1 175 ? -3.998 9.148 5.163 1.00 97.81 175 GLN A O 1
ATOM 1402 N N . PHE A 1 176 ? -1.834 9.298 4.542 1.00 98.19 176 PHE A N 1
ATOM 1403 C CA . PHE A 1 176 ? -1.261 8.517 5.623 1.00 98.19 176 PHE A CA 1
ATOM 1404 C C . PHE A 1 176 ? -0.082 9.246 6.257 1.00 98.19 176 PHE A C 1
ATOM 1406 O O . PHE A 1 176 ? 0.622 10.009 5.592 1.00 98.19 176 PHE A O 1
ATOM 1413 N N . SER A 1 177 ? 0.165 8.930 7.522 1.00 97.12 177 SER A N 1
ATOM 1414 C CA . SER A 1 177 ? 1.464 9.088 8.173 1.00 97.12 177 SER A CA 1
ATOM 1415 C C . SER A 1 177 ? 2.016 7.713 8.567 1.00 97.12 177 SER A C 1
ATOM 1417 O O . SER A 1 177 ? 1.297 6.706 8.550 1.00 97.12 177 SER A O 1
ATOM 1419 N N . MET A 1 178 ? 3.312 7.654 8.877 1.00 94.88 178 MET A N 1
ATOM 1420 C CA . MET A 1 178 ? 3.995 6.435 9.317 1.00 94.88 178 MET A CA 1
ATOM 1421 C C . MET A 1 178 ? 4.678 6.687 10.659 1.00 94.88 178 MET A C 1
ATOM 1423 O O . MET A 1 178 ? 5.312 7.730 10.823 1.00 94.88 178 MET A O 1
ATOM 1427 N N . ILE A 1 179 ? 4.528 5.750 11.596 1.00 90.69 179 ILE A N 1
ATOM 1428 C CA . ILE A 1 179 ? 5.056 5.817 12.969 1.00 90.69 179 ILE A CA 1
ATOM 1429 C C . ILE A 1 179 ? 5.872 4.559 13.263 1.00 90.69 179 ILE A C 1
ATOM 1431 O O . ILE A 1 179 ? 5.455 3.473 12.791 1.00 90.69 179 ILE A O 1
#

Radius of gyration: 19.84 Å; Cα contacts (8 Å, |Δi|>4): 410; chains: 1; bounding box: 68×60×38 Å

Mean predicted aligned error: 7.06 Å

Organism: NCBI:txid174260

Secondary structure (DSSP, 8-state):
-----------------STT---EEEEEE-EEES-TTSS-S--EEEEETTEEEEEE-TT-GGG-EEEEEEEEEETTEEEEEEEEEETTSPEEEE-TTT--EEEE--SS-GGG--SHHHHHHH-GGG-EEEEESSTT-S-EEEEES--SS--B--B-TTSPBPPTTTPPTTSGGG-EEE-

Sequence (179 aa):
MEVKHTTENKDTVRIIDHSDREWNTMDHQQLVSMNETGPVQGHYMWVDGKSVFANAISTNNKTLFKTHTVLEFDEAIFHQVVMLENSSGSVVAINKDDDSVIAKNLATPPSSYNTLDQVKKDHPEALFYKVPREPGSELFYFKSYLTDKLRILGFNQNGDPMNTAQVQPDQLESQFSMI

pLDDT: mean 89.79, std 17.04, range [33.28, 98.81]

Nearest PDB structures (foldseek):
  3ah1-assembly2_B  TM=7.323E-01  e=1.309E-04  Clostridium botulinum
  2e4m-assembly1_B  TM=7.477E-01  e=2.530E-04  Clostridium botulinum
  4xfu-assembly3_B  TM=7.256E-01  e=8.462E-04  Homo sapiens
  8q5r-assembly1_A  TM=6.974E-01  e=3.159E-03  Mus musculus
  8cro-assembly1_B  TM=4.233E-01  e=2.290E+00  Pyrococcus furiosus DSM 3638

Solvent-accessible surface area (backbone atoms only — not comparable to full-atom values): 9890 Å² total; per-residue (Å²): 134,86,84,80,89,76,80,81,77,77,74,75,76,77,76,83,79,64,86,78,43,61,56,48,74,44,72,74,32,32,43,33,44,58,30,67,87,35,93,50,91,24,30,24,31,32,62,58,86,52,37,48,37,24,41,37,46,88,86,44,72,53,28,27,23,34,40,38,35,35,81,45,79,53,99,95,42,80,42,42,38,34,33,46,30,34,71,88,65,27,26,48,28,48,41,86,90,75,37,37,64,29,34,41,76,61,97,64,59,79,84,75,56,38,50,69,68,62,42,55,73,77,44,36,47,36,32,23,35,57,42,54,73,44,96,90,47,75,40,26,32,41,34,50,56,54,80,92,54,79,34,23,52,29,29,43,45,68,13,46,61,39,50,14,69,75,41,55,83,86,36,50,41,18,27,30,40,75,88